Protein AF-X1RUW3-F1 (afdb_monomer_lite)

Secondary structure (DSSP, 8-state):
-----EEEEEEEEEETTEEEEEEEE--HHHHHHHTTS---SSS---EEE--S--EEEESEE-STT----HHHHHHSPSPSS-STTS-HHHHHHHHHHHTT--EEEETTEEE-B-SSS-BSHHHHHHHHHHHHHHHHHHSHHHHHHHHHHHTT--HHHHHHHHHS--TTHHHHHHHHH---SHHHHHHHHHH--HHHHHHHHHHHSHHHHHHHTT-GGGTTS-------

Organism: NCBI:txid412755

Radius of gyration: 23.13 Å; chains: 1; bounding box: 58×37×67 Å

InterPro domains:
  IPR029044 Nucleotide-diphospho-sugar transferases [SSF53448] (51-135)

Sequence (228 aa):
MQFPLIYSYQGRHRVSGKMCPAFTPVLDPVHRYLSKKRLPVTEITYATLEGNDGLVKIGGAGAGFLLVKREVFEKIPYPWFSFERGGEDLYFCDKARRHGFEIWADMSVLLGHLRLDPVGASQFLTQYQNTAEANEFLGEEPIARDLAKFLHKTPAYIKRKMRDNPVLETAKIWREKSPKTLDEVRQFYCVTTEYLFELAQWNALDTFKQIINYLPPVKGLKVLDFGG

Structure (mmCIF, N/CA/C/O backbone):
data_AF-X1RUW3-F1
#
_entry.id   AF-X1RUW3-F1
#
loop_
_atom_site.group_PDB
_atom_site.id
_atom_site.type_symbol
_atom_site.label_atom_id
_atom_site.label_alt_id
_atom_site.label_comp_id
_atom_site.label_asym_id
_atom_site.label_entity_id
_atom_site.label_seq_id
_atom_site.pdbx_PDB_ins_code
_atom_site.Cartn_x
_atom_site.Cartn_y
_atom_site.Cartn_z
_atom_site.occupancy
_atom_site.B_iso_or_equiv
_atom_site.auth_seq_id
_atom_site.auth_comp_id
_atom_site.auth_asym_id
_atom_site.auth_atom_id
_atom_site.pdbx_PDB_model_num
ATOM 1 N N . MET A 1 1 ? 1.515 5.545 -2.083 1.00 42.06 1 MET A N 1
ATOM 2 C CA . MET A 1 1 ? 0.033 5.608 -2.051 1.00 42.06 1 MET A CA 1
ATOM 3 C C . MET A 1 1 ? -0.451 5.028 -0.724 1.00 42.06 1 MET A C 1
ATOM 5 O O . MET A 1 1 ? -0.198 3.861 -0.462 1.00 42.06 1 MET A O 1
ATOM 9 N N . GLN A 1 2 ? -1.028 5.843 0.165 1.00 49.59 2 GLN A N 1
ATOM 10 C CA . GLN A 1 2 ? -1.503 5.383 1.477 1.00 49.59 2 GLN A CA 1
ATOM 11 C C . GLN A 1 2 ? -3.006 5.127 1.354 1.00 49.59 2 GLN A C 1
ATOM 13 O O . GLN A 1 2 ? -3.800 6.066 1.356 1.00 49.59 2 GLN A O 1
ATOM 18 N N . PHE A 1 3 ? -3.375 3.864 1.138 1.00 58.53 3 PHE A N 1
ATOM 19 C CA . PHE A 1 3 ? -4.766 3.431 1.237 1.00 58.53 3 PHE A CA 1
ATOM 20 C C . PHE A 1 3 ? -5.279 3.718 2.668 1.00 58.53 3 PHE A C 1
ATOM 22 O O . PHE A 1 3 ? -4.465 3.864 3.589 1.00 58.53 3 PHE A O 1
ATOM 29 N N . PRO A 1 4 ? -6.597 3.765 2.917 1.00 58.12 4 PRO A N 1
ATOM 30 C CA . PRO A 1 4 ? -7.105 3.505 4.258 1.00 58.12 4 PRO A CA 1
ATOM 31 C C . PRO A 1 4 ? -6.708 2.069 4.623 1.00 58.12 4 PRO A C 1
ATOM 33 O O . PRO A 1 4 ? -7.340 1.096 4.218 1.00 58.12 4 PRO A O 1
ATOM 36 N N . LEU A 1 5 ? -5.569 1.930 5.293 1.00 74.12 5 LEU A N 1
ATOM 37 C CA . LEU A 1 5 ? -4.972 0.634 5.554 1.00 74.12 5 LEU A CA 1
ATOM 38 C C . LEU A 1 5 ? -5.438 0.153 6.922 1.00 74.12 5 LEU A C 1
ATOM 40 O O . LEU A 1 5 ? -4.990 0.634 7.963 1.00 74.12 5 LEU A O 1
ATOM 44 N N . ILE A 1 6 ? -6.337 -0.825 6.896 1.00 90.81 6 ILE A N 1
ATOM 45 C CA . ILE A 1 6 ? -6.438 -1.785 7.987 1.00 90.81 6 ILE A CA 1
ATOM 46 C C . ILE A 1 6 ? -5.411 -2.889 7.727 1.00 90.81 6 ILE A C 1
ATOM 48 O O . ILE A 1 6 ? -5.152 -3.284 6.586 1.00 90.81 6 ILE A O 1
ATOM 52 N N . TYR A 1 7 ? -4.797 -3.375 8.794 1.00 93.44 7 TYR A N 1
ATOM 53 C CA . TYR A 1 7 ? -3.662 -4.280 8.716 1.00 93.44 7 TYR A CA 1
ATOM 54 C C . TYR A 1 7 ? -3.925 -5.553 9.495 1.00 93.44 7 TYR A C 1
ATOM 56 O O . TYR A 1 7 ? -4.546 -5.539 10.553 1.00 93.44 7 TYR A O 1
ATOM 64 N N . SER A 1 8 ? -3.360 -6.649 9.012 1.00 94.56 8 SER A N 1
ATOM 65 C CA . SER A 1 8 ? -3.191 -7.888 9.761 1.00 94.56 8 SER A CA 1
ATOM 66 C C . SER A 1 8 ? -1.844 -7.857 10.487 1.00 94.56 8 SER A C 1
ATOM 68 O O . SER A 1 8 ? -0.853 -7.366 9.948 1.00 94.56 8 SER A O 1
ATOM 70 N N . TYR A 1 9 ? -1.802 -8.355 11.723 1.00 94.19 9 TYR A N 1
ATOM 71 C CA . TYR A 1 9 ? -0.555 -8.468 12.484 1.00 94.19 9 TYR A CA 1
ATOM 72 C C . TYR A 1 9 ? 0.168 -9.761 12.108 1.00 94.19 9 TYR A C 1
ATOM 74 O O . TYR A 1 9 ? -0.425 -10.834 12.181 1.00 94.19 9 TYR A O 1
ATOM 82 N N . GLN A 1 1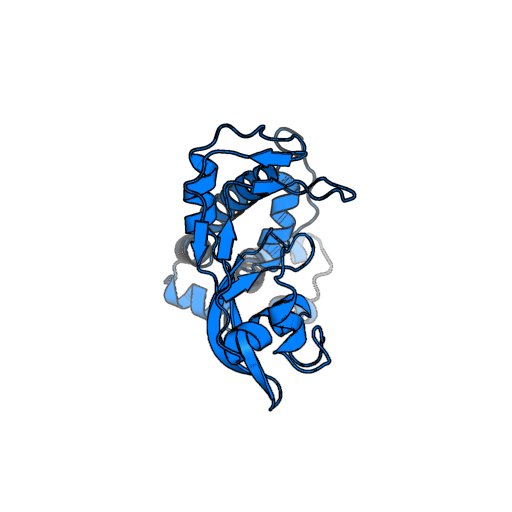0 ? 1.449 -9.652 11.768 1.00 93.81 10 GLN A N 1
ATOM 83 C CA . GLN A 1 10 ? 2.272 -10.747 11.242 1.00 93.81 10 GLN A CA 1
ATOM 84 C C . GLN A 1 10 ? 3.366 -11.206 12.215 1.00 93.81 10 GLN A C 1
ATOM 86 O O . GLN A 1 10 ? 4.286 -11.928 11.842 1.00 93.81 10 GLN A O 1
ATOM 91 N N . GLY A 1 11 ? 3.307 -10.773 13.475 1.00 92.69 11 GLY A N 1
ATOM 92 C CA . GLY A 1 11 ? 4.355 -11.053 14.452 1.00 92.69 11 GLY A CA 1
ATOM 93 C C . GLY A 1 11 ? 5.345 -9.902 14.581 1.00 92.69 11 GLY A C 1
ATOM 94 O O . GLY A 1 11 ? 5.005 -8.736 14.386 1.00 92.69 11 GLY A O 1
ATOM 95 N N . ARG A 1 12 ? 6.581 -10.221 14.967 1.00 90.75 12 ARG A N 1
ATOM 96 C CA . ARG A 1 12 ? 7.648 -9.231 15.152 1.00 90.75 12 ARG A CA 1
ATOM 97 C C . ARG A 1 12 ? 8.857 -9.617 14.318 1.00 90.75 12 ARG A C 1
ATOM 99 O O . ARG A 1 12 ? 9.200 -10.792 14.245 1.00 90.75 12 ARG A O 1
ATOM 106 N N . HIS A 1 13 ? 9.537 -8.625 13.763 1.00 88.62 13 HIS A N 1
ATOM 107 C CA . HIS A 1 13 ? 10.790 -8.808 13.039 1.00 88.62 13 HIS A CA 1
ATOM 108 C C . HIS A 1 13 ? 11.848 -7.827 13.552 1.00 88.62 13 HIS A C 1
ATOM 110 O O . HIS A 1 13 ? 11.544 -6.857 14.252 1.00 88.62 13 HIS A O 1
ATOM 116 N N . ARG A 1 14 ? 13.117 -8.109 13.251 1.00 87.00 14 ARG A N 1
ATOM 117 C CA . ARG A 1 14 ? 14.241 -7.285 13.700 1.00 87.00 14 ARG A CA 1
ATOM 118 C C . ARG A 1 14 ? 14.568 -6.236 12.635 1.00 87.00 14 ARG A C 1
ATOM 120 O O . ARG A 1 14 ? 14.892 -6.599 11.512 1.00 87.00 14 ARG A O 1
ATOM 127 N N . VAL A 1 15 ? 14.518 -4.956 13.002 1.00 81.81 15 VAL A N 1
ATOM 128 C CA . VAL A 1 15 ? 14.929 -3.815 12.165 1.00 81.81 15 VAL A CA 1
ATOM 129 C C . VAL A 1 15 ? 16.018 -3.060 12.907 1.00 81.81 15 VAL A C 1
ATOM 131 O O . VAL A 1 15 ? 15.784 -2.590 14.019 1.00 81.81 15 VAL A O 1
ATOM 134 N N . SER A 1 16 ? 17.219 -2.977 12.332 1.00 83.38 16 SER A N 1
ATOM 135 C CA . SER A 1 16 ? 18.355 -2.253 12.931 1.00 83.38 16 SER A CA 1
ATOM 136 C C . SER A 1 16 ? 18.591 -2.607 14.411 1.00 83.38 16 SER A C 1
ATOM 138 O O . SER A 1 16 ? 18.770 -1.740 15.262 1.00 83.38 16 SER A O 1
ATOM 140 N N . GLY A 1 17 ? 18.500 -3.901 14.744 1.00 83.50 17 GLY A N 1
ATOM 141 C CA . GLY A 1 17 ? 18.672 -4.415 16.110 1.00 83.50 17 GLY A CA 1
ATOM 142 C C . GLY A 1 17 ? 17.452 -4.294 17.035 1.00 83.50 17 GLY A C 1
ATOM 143 O O . GLY A 1 17 ? 17.442 -4.921 18.093 1.00 83.50 17 GLY A O 1
ATOM 144 N N . LYS A 1 18 ? 16.397 -3.569 16.648 1.00 82.62 18 LYS A N 1
ATOM 145 C CA . LYS A 1 18 ? 15.162 -3.409 17.434 1.00 82.62 18 LYS A CA 1
ATOM 146 C C . LYS A 1 18 ? 14.075 -4.378 16.963 1.00 82.62 18 LYS A C 1
ATOM 148 O O . LYS A 1 18 ? 13.928 -4.631 15.772 1.00 82.62 18 LYS A O 1
ATOM 153 N N . MET A 1 19 ? 13.292 -4.917 17.899 1.00 87.44 19 MET A N 1
ATOM 154 C CA . MET A 1 19 ? 12.139 -5.771 17.579 1.00 87.44 19 MET A CA 1
ATOM 155 C C . MET A 1 19 ? 10.899 -4.922 17.275 1.00 87.44 19 MET A C 1
ATOM 157 O O . MET A 1 19 ? 10.222 -4.438 18.195 1.00 87.44 19 MET A O 1
ATOM 161 N N . CYS A 1 20 ? 10.571 -4.799 15.993 1.00 87.31 20 CYS A N 1
ATOM 162 C CA . CYS A 1 20 ? 9.439 -4.030 15.486 1.00 87.31 20 CYS A CA 1
ATOM 163 C C . CYS A 1 20 ? 8.249 -4.948 15.163 1.00 87.31 20 CYS A C 1
ATOM 165 O O . CYS A 1 20 ? 8.453 -6.109 14.792 1.00 87.31 20 CYS A O 1
ATOM 167 N N . PRO A 1 21 ? 7.005 -4.479 15.347 1.00 90.50 21 PRO A N 1
ATOM 168 C CA . PRO A 1 21 ? 5.835 -5.226 14.908 1.00 90.50 21 PRO A CA 1
ATOM 169 C C . PRO A 1 21 ? 5.765 -5.267 13.375 1.00 90.50 21 PRO A C 1
ATOM 171 O O . PRO A 1 21 ? 6.116 -4.308 12.691 1.00 90.50 21 PRO A O 1
ATOM 174 N N . ALA A 1 22 ? 5.318 -6.400 12.845 1.00 90.88 22 ALA A N 1
ATOM 175 C CA . ALA A 1 22 ? 5.122 -6.633 11.425 1.00 90.88 22 ALA A CA 1
ATOM 176 C C . ALA A 1 22 ? 3.630 -6.532 11.097 1.00 90.88 22 ALA A C 1
ATOM 178 O O . ALA A 1 22 ? 2.805 -7.161 11.764 1.00 90.88 22 ALA A O 1
ATOM 179 N N . PHE A 1 23 ? 3.291 -5.777 10.057 1.00 90.94 23 PHE A N 1
ATOM 180 C CA . PHE A 1 23 ? 1.916 -5.585 9.616 1.00 90.94 23 PHE A CA 1
ATOM 181 C C . PHE A 1 23 ? 1.815 -5.746 8.105 1.00 90.94 23 PHE A C 1
ATOM 183 O O . PHE A 1 23 ? 2.681 -5.268 7.375 1.00 90.94 23 PHE A O 1
ATOM 190 N N . THR A 1 24 ? 0.737 -6.377 7.648 1.00 90.25 24 THR A N 1
ATOM 191 C CA . THR A 1 24 ? 0.438 -6.516 6.219 1.00 90.25 24 THR A CA 1
ATOM 192 C C . THR A 1 24 ? -0.929 -5.908 5.921 1.00 90.25 24 THR A C 1
ATOM 194 O O . THR A 1 24 ? -1.895 -6.249 6.615 1.00 90.25 24 THR A O 1
ATOM 197 N N . PRO A 1 25 ? -1.029 -5.020 4.915 1.00 89.56 25 PRO A N 1
ATOM 198 C CA . PRO A 1 25 ? -2.298 -4.508 4.410 1.00 89.56 25 PRO A CA 1
ATOM 199 C C . PRO A 1 25 ? -3.334 -5.605 4.163 1.00 89.56 25 PRO A C 1
ATOM 201 O O . PRO A 1 25 ? -3.021 -6.640 3.579 1.00 89.56 25 PRO A O 1
ATOM 204 N N . VAL A 1 26 ? -4.581 -5.370 4.565 1.00 90.06 26 VAL A N 1
ATOM 205 C CA . VAL A 1 26 ? -5.705 -6.260 4.246 1.00 90.06 26 VAL A CA 1
ATOM 206 C C . VAL A 1 26 ? -6.451 -5.674 3.049 1.00 90.06 26 VAL A C 1
ATOM 208 O O . VAL A 1 26 ? -7.384 -4.899 3.217 1.00 90.06 26 VAL A O 1
ATOM 211 N N . LEU A 1 27 ? -6.011 -6.004 1.832 1.00 87.56 27 LEU A N 1
ATOM 212 C CA . LEU A 1 27 ? -6.552 -5.406 0.603 1.00 87.56 27 LEU A CA 1
ATOM 213 C C . LEU A 1 27 ? -7.726 -6.208 0.029 1.00 87.56 27 LEU A C 1
ATOM 215 O O . LEU A 1 27 ? -8.820 -5.669 -0.109 1.00 87.56 27 LEU A O 1
ATOM 219 N N . ASP A 1 28 ? -7.540 -7.499 -0.254 1.00 87.31 28 ASP A N 1
ATOM 220 C CA . ASP A 1 28 ? -8.564 -8.301 -0.944 1.00 87.31 28 ASP A CA 1
ATOM 221 C C . ASP A 1 28 ? -9.890 -8.412 -0.182 1.00 87.31 28 ASP A C 1
ATOM 223 O O . ASP A 1 28 ? -10.946 -8.319 -0.814 1.00 87.31 28 ASP A O 1
ATOM 227 N N . PRO A 1 29 ? -9.905 -8.595 1.156 1.00 89.25 29 PRO A N 1
ATOM 228 C CA . PRO A 1 29 ? -11.159 -8.599 1.903 1.00 89.25 29 PRO A CA 1
ATOM 229 C C . PRO A 1 29 ? -11.880 -7.250 1.850 1.00 89.25 29 PRO A C 1
ATOM 231 O O . PRO A 1 29 ? -13.101 -7.233 1.702 1.00 89.25 29 PRO A O 1
ATOM 234 N N . VAL A 1 30 ? -11.136 -6.139 1.910 1.00 89.44 30 VAL A N 1
ATOM 235 C CA . VAL A 1 30 ? -11.691 -4.781 1.805 1.00 89.44 30 VAL A CA 1
ATOM 236 C C . VAL A 1 30 ? -12.258 -4.555 0.408 1.00 89.44 30 VAL A C 1
ATOM 238 O O . VAL A 1 30 ? -13.408 -4.145 0.282 1.00 89.44 30 VAL A O 1
ATOM 241 N N . HIS A 1 31 ? -11.512 -4.914 -0.640 1.00 88.69 31 HIS A N 1
ATOM 242 C CA . HIS A 1 31 ? -11.997 -4.871 -2.018 1.00 88.69 31 HIS A CA 1
ATOM 243 C C . HIS A 1 31 ? -13.278 -5.687 -2.178 1.00 88.69 31 HIS A C 1
ATOM 245 O O . HIS A 1 31 ? -14.303 -5.136 -2.558 1.00 88.69 31 HIS A O 1
ATOM 251 N N . ARG A 1 32 ? -13.282 -6.964 -1.778 1.00 89.25 32 ARG A N 1
ATOM 252 C CA . ARG A 1 32 ? -14.466 -7.832 -1.875 1.00 89.25 32 ARG A CA 1
ATOM 253 C C . ARG A 1 32 ? -15.684 -7.267 -1.142 1.00 89.25 32 ARG A C 1
ATOM 255 O O . ARG A 1 32 ? -16.809 -7.489 -1.587 1.00 89.25 32 ARG A O 1
ATOM 262 N N . TYR A 1 33 ? -15.479 -6.603 -0.006 1.00 88.88 33 TYR A N 1
ATOM 263 C CA . TYR A 1 33 ? -16.555 -5.953 0.734 1.00 88.88 33 TYR A CA 1
ATOM 264 C C . TYR A 1 33 ? -17.093 -4.731 -0.027 1.00 88.88 33 TYR A C 1
ATOM 266 O O . TYR A 1 33 ? -18.295 -4.649 -0.279 1.00 88.88 33 TYR A O 1
ATOM 274 N N . LEU A 1 34 ? -16.207 -3.828 -0.458 1.00 87.56 34 LEU A N 1
ATOM 275 C CA . LEU A 1 34 ? -16.570 -2.584 -1.140 1.00 87.56 34 LEU A CA 1
ATOM 276 C C . LEU A 1 34 ? -17.124 -2.803 -2.555 1.00 87.56 34 LEU A C 1
ATOM 278 O O . LEU A 1 34 ? -18.039 -2.092 -2.952 1.00 87.56 34 LEU A O 1
ATOM 282 N N . SER A 1 35 ? -16.660 -3.809 -3.304 1.00 87.88 35 SER A N 1
ATOM 283 C CA . SER A 1 35 ? -17.164 -4.115 -4.656 1.00 87.88 35 SER A CA 1
ATOM 284 C C . SER A 1 35 ? -18.638 -4.529 -4.678 1.00 87.88 35 SER A C 1
ATOM 286 O O . SER A 1 35 ? -19.264 -4.513 -5.734 1.00 87.88 35 SER A O 1
ATOM 288 N N . LYS A 1 36 ? -19.206 -4.927 -3.532 1.00 87.00 36 LYS A N 1
ATOM 289 C CA . LYS A 1 36 ? -20.643 -5.223 -3.401 1.00 87.00 36 LYS A CA 1
ATOM 290 C C . LYS A 1 36 ? -21.490 -3.961 -3.236 1.00 87.00 36 LYS A C 1
ATOM 292 O O . LYS A 1 36 ? -22.714 -4.036 -3.334 1.00 87.00 36 LYS A O 1
ATOM 297 N N . LYS A 1 37 ? -20.862 -2.827 -2.930 1.00 82.06 37 LYS A N 1
ATOM 298 C CA . LYS A 1 37 ? -21.522 -1.549 -2.680 1.00 82.06 37 LYS A CA 1
ATOM 299 C C . LYS A 1 37 ? -21.601 -0.733 -3.972 1.00 82.06 37 LYS A C 1
ATOM 301 O O . LYS A 1 37 ? -20.772 -0.877 -4.870 1.00 82.06 37 LYS A O 1
ATOM 306 N N . ARG A 1 38 ? -22.608 0.136 -4.080 1.00 77.00 38 ARG A N 1
ATOM 307 C CA . ARG A 1 38 ? -22.769 1.054 -5.221 1.00 77.00 38 ARG A CA 1
ATOM 308 C C . ARG A 1 38 ? -22.165 2.408 -4.869 1.00 77.00 38 ARG A C 1
ATOM 310 O O . ARG A 1 38 ? -22.885 3.326 -4.495 1.00 77.00 38 ARG A O 1
ATOM 317 N N . LEU A 1 39 ? -20.843 2.504 -4.972 1.00 75.50 39 LEU A N 1
ATOM 318 C CA . LEU A 1 39 ? -20.104 3.730 -4.673 1.00 75.50 39 LEU A CA 1
ATOM 319 C C . LEU A 1 39 ? -19.924 4.593 -5.933 1.00 75.50 39 LEU A C 1
ATOM 321 O O . LEU A 1 39 ? -19.734 4.043 -7.022 1.00 75.50 39 LEU A O 1
ATOM 325 N N . PRO A 1 40 ? -19.963 5.933 -5.817 1.00 67.69 40 PRO A N 1
ATOM 326 C CA . PRO A 1 40 ? -19.698 6.820 -6.945 1.00 67.69 40 PRO A CA 1
ATOM 327 C C . PRO A 1 40 ? -18.239 6.681 -7.389 1.00 67.69 40 PRO A C 1
ATOM 329 O O . PRO A 1 40 ? -17.344 6.644 -6.554 1.00 67.69 40 PRO A O 1
ATOM 332 N N . VAL A 1 41 ? -17.970 6.624 -8.693 1.00 59.41 41 VAL A N 1
ATOM 333 C CA . VAL A 1 41 ? -16.632 6.294 -9.233 1.00 59.41 41 VAL A CA 1
ATOM 334 C C . VAL A 1 41 ? -15.580 7.378 -8.936 1.00 59.41 41 VAL A C 1
ATOM 336 O O . VAL A 1 41 ? -14.390 7.080 -8.859 1.00 59.41 41 VAL A O 1
ATOM 339 N N . THR A 1 42 ? -15.999 8.631 -8.725 1.00 56.41 42 THR A N 1
ATOM 340 C CA . THR A 1 42 ? -15.085 9.788 -8.644 1.00 56.41 42 THR A CA 1
ATOM 341 C C . THR A 1 42 ? -15.482 10.855 -7.622 1.00 56.41 42 THR A C 1
ATOM 343 O O . THR A 1 42 ? -14.840 11.901 -7.568 1.00 56.41 42 THR A O 1
ATOM 346 N N . GLU A 1 43 ? -16.511 10.629 -6.806 1.00 59.78 43 GLU A N 1
ATOM 347 C CA . GLU A 1 43 ? -16.961 11.621 -5.820 1.00 59.78 43 GLU A CA 1
ATOM 348 C C . GLU A 1 43 ? -16.464 11.304 -4.410 1.00 59.78 43 GLU A C 1
ATOM 350 O O . GLU A 1 43 ? -16.121 10.167 -4.073 1.00 59.78 43 GLU A O 1
ATOM 355 N N . ILE A 1 44 ? -16.417 12.338 -3.570 1.00 60.81 44 ILE A N 1
ATOM 356 C CA . ILE A 1 44 ? -16.105 12.197 -2.150 1.00 60.81 44 ILE A CA 1
ATOM 357 C C . ILE A 1 44 ? -17.230 11.398 -1.504 1.00 60.81 44 ILE A C 1
ATOM 359 O O . ILE A 1 44 ? -18.376 11.839 -1.459 1.00 60.81 44 ILE A O 1
ATOM 363 N N . THR A 1 45 ? -16.910 10.241 -0.933 1.00 62.97 45 THR A N 1
ATOM 364 C CA . THR A 1 45 ? -17.810 9.612 0.034 1.00 62.97 45 THR A CA 1
ATOM 365 C C . THR A 1 45 ? -17.742 10.428 1.328 1.00 62.97 45 THR A C 1
ATOM 367 O O . THR A 1 45 ? -16.865 10.188 2.145 1.00 62.97 45 THR A O 1
ATOM 370 N N . TYR A 1 46 ? -18.588 11.450 1.497 1.00 61.50 46 TYR A N 1
ATOM 371 C CA . TYR A 1 46 ? -18.483 12.394 2.626 1.00 61.50 46 TYR A CA 1
ATOM 372 C C . TYR A 1 46 ? -18.582 11.698 3.993 1.00 61.50 46 TYR A C 1
ATOM 374 O O . TYR A 1 46 ? -17.720 11.897 4.842 1.00 61.50 46 TYR A O 1
ATOM 382 N N . ALA A 1 47 ? -19.590 10.847 4.172 1.00 68.88 47 ALA A N 1
ATOM 383 C CA . ALA A 1 47 ? -19.683 9.815 5.200 1.00 68.88 47 ALA A CA 1
ATOM 384 C C . ALA A 1 47 ? -20.945 8.996 4.902 1.00 68.88 47 ALA A C 1
ATOM 386 O O . ALA A 1 47 ? -22.010 9.583 4.718 1.00 68.88 47 ALA A O 1
ATOM 387 N N . THR A 1 48 ? -20.866 7.670 4.855 1.00 74.44 48 THR A N 1
ATOM 388 C CA . THR A 1 48 ? -22.064 6.821 4.773 1.00 74.44 48 THR A CA 1
ATOM 389 C C . THR A 1 48 ? -21.936 5.609 5.685 1.00 74.44 48 THR A C 1
ATOM 391 O O . THR A 1 48 ? -20.833 5.128 5.949 1.00 74.44 48 THR A O 1
ATOM 394 N N . LEU A 1 49 ? -23.081 5.150 6.187 1.00 77.44 49 LEU A N 1
ATOM 395 C CA . LEU A 1 49 ? -23.227 3.897 6.913 1.00 77.44 49 LEU A CA 1
ATOM 396 C C . LEU A 1 49 ? -23.921 2.906 5.985 1.00 77.44 49 LEU A C 1
ATOM 398 O O . LEU A 1 49 ? -25.107 3.046 5.688 1.00 77.44 49 LEU A O 1
ATOM 402 N N . GLU A 1 50 ? -23.187 1.902 5.523 1.00 73.31 50 GLU A N 1
ATOM 403 C CA . GLU A 1 50 ? -23.705 0.913 4.584 1.00 73.31 50 GLU A CA 1
ATOM 404 C C . GLU A 1 50 ? -23.793 -0.474 5.215 1.00 73.31 50 GLU A C 1
ATOM 406 O O . GLU A 1 50 ? -22.936 -1.331 4.990 1.00 73.31 50 GLU A O 1
ATOM 411 N N . GLY A 1 51 ? -24.880 -0.717 5.947 1.00 72.75 51 GLY A N 1
ATOM 412 C CA . GLY A 1 51 ? -25.168 -2.005 6.584 1.00 72.75 51 GLY A CA 1
ATOM 413 C C . GLY A 1 51 ? -24.595 -2.125 7.997 1.00 72.75 51 GLY A C 1
ATOM 414 O O . GLY A 1 51 ? -24.226 -1.134 8.615 1.00 72.75 51 GLY A O 1
ATOM 415 N N . ASN A 1 52 ? -24.570 -3.350 8.523 1.00 77.94 52 ASN A N 1
ATOM 416 C CA . ASN A 1 52 ? -24.051 -3.693 9.855 1.00 77.94 52 ASN A CA 1
ATOM 417 C C . ASN A 1 52 ? -23.158 -4.951 9.834 1.00 77.94 52 ASN A C 1
ATOM 419 O O . ASN A 1 52 ? -22.851 -5.528 10.875 1.00 77.94 52 ASN A O 1
ATOM 423 N N . ASP A 1 53 ? -22.751 -5.382 8.641 1.00 80.06 53 ASP A N 1
ATOM 424 C CA . ASP A 1 53 ? -21.999 -6.607 8.365 1.00 80.06 53 ASP A CA 1
ATOM 425 C C . ASP A 1 53 ? -20.500 -6.346 8.125 1.00 80.06 53 ASP A C 1
ATOM 427 O O . AS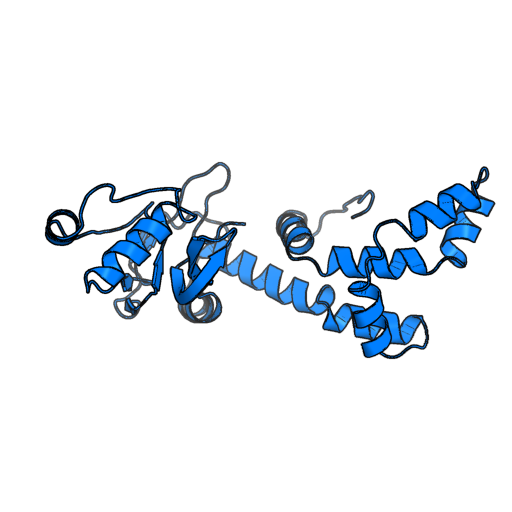P A 1 53 ? -19.760 -7.237 7.708 1.00 80.06 53 ASP A O 1
ATOM 431 N N . GLY A 1 54 ? -20.040 -5.119 8.386 1.00 83.44 54 GLY A N 1
ATOM 432 C CA . GLY A 1 54 ? -18.682 -4.662 8.092 1.00 83.44 54 GLY A CA 1
ATOM 433 C C . GLY A 1 54 ? -17.647 -4.911 9.191 1.00 83.44 54 GLY A C 1
ATOM 434 O O . GLY A 1 54 ? -16.480 -4.572 8.993 1.00 83.44 54 GLY A O 1
ATOM 435 N N . LEU A 1 55 ? -18.035 -5.465 10.343 1.00 92.56 55 LEU A N 1
ATOM 436 C CA . LEU A 1 55 ? -17.140 -5.575 11.492 1.00 92.56 55 LEU A CA 1
ATOM 437 C C . LEU A 1 55 ? -16.105 -6.695 11.298 1.00 92.56 55 LEU A C 1
ATOM 439 O O . LEU A 1 55 ? -16.441 -7.877 11.231 1.00 92.56 55 LEU A O 1
ATOM 443 N N . VAL A 1 56 ? -14.826 -6.326 11.249 1.00 93.62 56 VAL A N 1
ATOM 444 C CA . VAL A 1 56 ? -13.707 -7.255 11.053 1.00 93.62 56 VAL A CA 1
ATOM 445 C C . VAL A 1 56 ? -12.617 -7.028 12.095 1.00 93.62 56 VAL A C 1
ATOM 447 O O . VAL A 1 56 ? -12.242 -5.896 12.402 1.00 93.62 56 VAL A O 1
ATOM 450 N N . LYS A 1 57 ? -12.088 -8.120 12.653 1.00 95.81 57 LYS A N 1
ATOM 451 C CA . LYS A 1 57 ? -10.958 -8.071 13.585 1.00 95.81 57 LYS A CA 1
ATOM 452 C C . LYS A 1 57 ? -9.669 -7.793 12.822 1.00 95.81 57 LYS A C 1
ATOM 454 O O . LYS A 1 57 ? -9.373 -8.468 11.837 1.00 95.81 57 LYS A O 1
ATOM 459 N N . ILE A 1 58 ? -8.875 -6.845 13.308 1.00 96.50 58 ILE A N 1
ATOM 460 C CA . ILE A 1 58 ? -7.644 -6.394 12.653 1.00 96.50 58 ILE A CA 1
ATOM 461 C C . ILE A 1 58 ? -6.445 -6.429 13.611 1.00 96.50 58 ILE A C 1
ATOM 463 O O . ILE A 1 58 ? -6.557 -6.587 14.829 1.00 96.50 58 ILE A O 1
ATOM 467 N N . GLY A 1 59 ? -5.251 -6.313 13.041 1.00 95.56 59 GLY A N 1
ATOM 468 C CA . GLY A 1 59 ? -3.991 -6.121 13.753 1.00 95.56 59 GLY A CA 1
ATOM 469 C C . GLY A 1 59 ? -3.667 -4.655 14.036 1.00 95.56 59 GLY A C 1
ATOM 470 O O . GLY A 1 59 ? -3.056 -4.369 15.061 1.00 95.56 59 GLY A O 1
ATOM 471 N N . GLY A 1 60 ? -4.079 -3.738 13.162 1.00 94.56 60 GLY A N 1
ATOM 472 C CA . GLY A 1 60 ? -3.885 -2.302 13.345 1.00 94.56 60 GLY A CA 1
ATOM 473 C C . GLY A 1 60 ? -4.568 -1.482 12.256 1.00 94.56 60 GLY A C 1
ATOM 474 O O . GLY A 1 60 ? -5.010 -2.035 11.251 1.00 94.56 60 GLY A O 1
ATOM 475 N N . ALA A 1 61 ? -4.652 -0.175 12.468 1.00 93.94 61 ALA A N 1
ATOM 476 C CA . ALA A 1 61 ? -5.211 0.802 11.539 1.00 93.94 61 ALA A CA 1
ATOM 477 C C . ALA A 1 61 ? -4.527 2.160 11.748 1.00 93.94 61 ALA A C 1
ATOM 479 O O . ALA A 1 61 ? -3.793 2.334 12.722 1.00 93.94 61 ALA A O 1
ATOM 480 N N . GLY A 1 62 ? -4.775 3.107 10.842 1.00 90.94 62 GLY A N 1
ATOM 481 C CA . GLY A 1 62 ? -4.455 4.516 11.080 1.00 90.94 62 GLY A CA 1
ATOM 482 C C . GLY A 1 62 ? -5.352 5.137 12.160 1.00 90.94 62 GLY A C 1
ATOM 483 O O . GLY A 1 62 ? -6.474 4.672 12.367 1.00 90.94 62 GLY A O 1
ATOM 484 N N . ALA A 1 63 ? -4.889 6.195 12.829 1.00 91.38 63 ALA A N 1
ATOM 485 C CA . ALA A 1 63 ? -5.622 6.830 13.934 1.00 91.38 63 ALA A CA 1
ATOM 486 C C . ALA A 1 63 ? -6.424 8.083 13.531 1.00 91.38 63 ALA A C 1
ATOM 488 O O . ALA A 1 63 ? -7.046 8.709 14.385 1.00 91.38 63 ALA A O 1
ATOM 489 N N . GLY A 1 64 ? -6.459 8.440 12.239 1.00 88.00 64 GLY A N 1
ATOM 490 C CA . GLY A 1 64 ? -7.189 9.620 11.747 1.00 88.00 64 GLY A CA 1
ATOM 491 C C . GLY A 1 64 ? -8.706 9.575 11.983 1.00 88.00 64 GLY A C 1
ATOM 492 O O . GLY A 1 64 ? -9.337 10.619 12.119 1.00 88.00 64 GLY A O 1
ATOM 493 N N . PHE A 1 65 ? -9.287 8.375 12.073 1.00 89.62 65 PHE A N 1
ATOM 494 C CA . PHE A 1 65 ? -10.668 8.156 12.503 1.00 89.62 65 PHE A CA 1
ATOM 495 C C . PHE A 1 65 ? -10.742 6.870 13.333 1.00 89.62 65 PHE A C 1
ATOM 497 O O . PHE A 1 65 ? -10.928 5.776 12.802 1.00 89.62 65 PHE A O 1
ATOM 504 N N . LEU A 1 66 ? -10.525 7.001 14.643 1.00 92.88 66 LEU A N 1
ATOM 505 C CA . LEU A 1 66 ? -10.432 5.876 15.569 1.00 92.88 66 LEU A CA 1
ATOM 506 C C . LEU A 1 66 ? -11.243 6.149 16.836 1.00 92.88 66 LEU A C 1
ATOM 508 O O . LEU A 1 66 ? -10.992 7.115 17.556 1.00 92.88 66 LEU A O 1
ATOM 512 N N . LEU A 1 67 ? -12.189 5.260 17.138 1.00 95.38 67 LEU A N 1
ATOM 513 C CA . LEU A 1 67 ? -12.920 5.281 18.400 1.00 95.38 67 LEU A CA 1
ATOM 514 C C . LEU A 1 67 ? -12.192 4.417 19.432 1.00 95.38 67 LEU A C 1
ATOM 516 O O . LEU A 1 67 ? -12.022 3.213 19.242 1.00 95.38 67 LEU A O 1
ATOM 520 N N . VAL A 1 68 ? -11.792 5.026 20.548 1.00 97.00 68 VAL A N 1
ATOM 521 C CA . VAL A 1 68 ? -11.048 4.353 21.619 1.00 97.00 68 VAL A CA 1
ATOM 522 C C . VAL A 1 68 ? -11.805 4.494 22.933 1.00 97.00 68 VAL A C 1
ATOM 524 O O . VAL A 1 68 ? -12.133 5.600 23.360 1.00 97.00 68 VAL A O 1
ATOM 527 N N . LYS A 1 69 ? -12.068 3.372 23.611 1.00 97.44 69 LYS A N 1
ATOM 528 C CA . LYS A 1 69 ? -12.627 3.407 24.968 1.00 97.44 69 LYS A CA 1
ATOM 529 C C . LYS A 1 69 ? -11.619 4.042 25.925 1.00 97.44 69 LYS A C 1
ATOM 531 O O . LYS A 1 69 ? -10.446 3.680 25.902 1.00 97.44 69 LYS A O 1
ATOM 536 N N . ARG A 1 70 ? -12.083 4.902 26.836 1.00 97.50 70 ARG A N 1
ATOM 537 C CA . ARG A 1 70 ? -11.232 5.563 27.846 1.00 97.50 70 ARG A CA 1
ATOM 538 C C . ARG A 1 70 ? -10.335 4.580 28.614 1.00 97.50 70 ARG A C 1
ATOM 540 O O . ARG A 1 70 ? -9.152 4.852 28.785 1.00 97.50 70 ARG A O 1
ATOM 547 N N . GLU A 1 71 ? -10.871 3.411 28.979 1.00 97.44 71 GLU A N 1
ATOM 548 C CA . GLU A 1 71 ? -10.135 2.360 29.705 1.00 97.44 71 GLU A CA 1
ATOM 549 C C . GLU A 1 71 ? -8.866 1.869 28.984 1.00 97.44 71 GLU A C 1
ATOM 551 O O . GLU A 1 71 ? -7.950 1.355 29.620 1.00 97.44 71 GLU A O 1
ATOM 556 N N . VAL A 1 72 ? -8.794 2.021 27.658 1.00 97.88 72 VAL A N 1
ATOM 557 C CA . VAL A 1 72 ? -7.620 1.647 26.864 1.00 97.88 72 VAL A CA 1
ATOM 558 C C . VAL A 1 72 ? -6.452 2.564 27.212 1.00 97.88 72 VAL A C 1
ATOM 560 O O . VAL A 1 72 ? -5.354 2.083 27.471 1.00 97.88 72 VAL A O 1
ATOM 563 N N . PHE A 1 73 ? -6.690 3.873 27.301 1.00 97.75 73 PHE A N 1
ATOM 564 C CA . PHE A 1 73 ? -5.664 4.839 27.695 1.00 97.75 73 PHE A CA 1
ATOM 565 C C . PHE A 1 73 ? -5.278 4.720 29.169 1.00 97.75 73 PHE A C 1
ATOM 567 O O . PHE A 1 73 ? -4.117 4.923 29.506 1.00 97.75 73 PHE A O 1
ATOM 574 N N . GLU A 1 74 ? -6.225 4.355 30.034 1.00 97.44 74 GLU A N 1
ATOM 575 C CA . GLU A 1 74 ? -5.970 4.146 31.465 1.00 97.44 74 GLU A CA 1
ATOM 576 C C . GLU A 1 74 ? -5.111 2.895 31.725 1.00 97.44 74 GLU A C 1
ATOM 578 O O . GL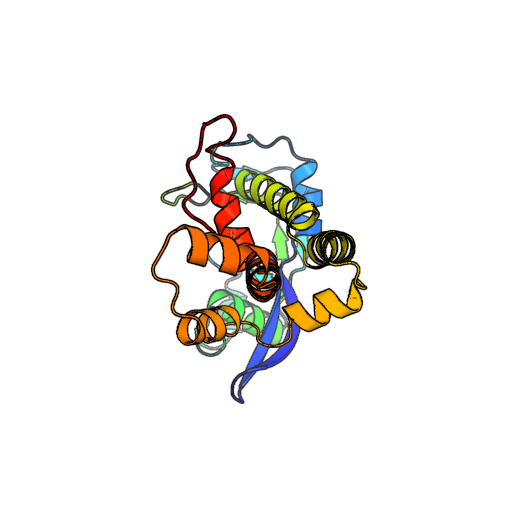U A 1 74 ? -4.255 2.909 32.607 1.00 97.44 74 GLU A O 1
ATOM 583 N N . LYS A 1 75 ? -5.308 1.813 30.955 1.00 97.38 75 LYS A N 1
ATOM 584 C CA . LYS A 1 75 ? -4.546 0.558 31.109 1.00 97.38 75 LYS A CA 1
ATOM 585 C C . LYS A 1 75 ? -3.211 0.551 30.359 1.00 97.38 75 LYS A C 1
ATOM 587 O O . LYS A 1 75 ? -2.333 -0.241 30.696 1.00 97.38 75 LYS A O 1
ATOM 592 N N . ILE A 1 76 ? -3.050 1.386 29.331 1.00 96.62 76 ILE A N 1
ATOM 593 C CA . ILE A 1 76 ? -1.819 1.460 28.538 1.00 96.62 76 ILE A CA 1
ATOM 594 C C . ILE A 1 76 ? -0.930 2.601 29.059 1.00 96.62 76 ILE A C 1
ATOM 596 O O . ILE A 1 76 ? -1.365 3.751 29.065 1.00 96.62 76 ILE A O 1
ATOM 600 N N . PRO A 1 77 ? 0.345 2.343 29.410 1.00 95.50 77 PRO A N 1
ATOM 601 C CA . PRO A 1 77 ? 1.240 3.389 29.896 1.00 95.50 77 PRO A CA 1
ATOM 602 C C . PRO A 1 77 ? 1.578 4.413 28.804 1.00 95.50 77 PRO A C 1
ATOM 604 O O . PRO A 1 77 ? 1.653 4.074 27.621 1.00 95.50 77 PRO A O 1
ATOM 607 N N . TYR A 1 78 ? 1.869 5.654 29.194 1.00 95.50 78 TYR A N 1
ATOM 608 C CA . TYR A 1 78 ? 2.421 6.675 28.294 1.00 95.50 78 TYR A CA 1
ATOM 609 C C . TYR A 1 78 ? 3.827 6.263 27.780 1.00 95.50 78 TYR A C 1
ATOM 611 O O . TYR A 1 78 ? 4.522 5.510 28.468 1.00 95.50 78 TYR A O 1
ATOM 619 N N . PRO A 1 79 ? 4.275 6.694 26.581 1.00 95.19 79 PRO A N 1
ATOM 620 C CA . PRO A 1 79 ? 3.522 7.391 25.530 1.00 95.19 79 PRO A CA 1
ATOM 621 C C . PRO A 1 79 ? 2.543 6.464 24.805 1.00 95.19 79 PRO A C 1
ATOM 623 O O . PRO A 1 79 ? 2.866 5.304 24.547 1.00 95.19 79 PRO A O 1
ATOM 626 N N . TRP A 1 80 ? 1.346 6.948 24.470 1.00 95.88 80 TRP A N 1
ATOM 627 C CA . TRP A 1 80 ? 0.365 6.151 23.717 1.00 95.88 80 TRP A CA 1
ATOM 628 C C . TRP A 1 80 ? 0.738 6.029 22.237 1.00 95.88 80 TRP A C 1
ATOM 630 O O . TRP A 1 80 ? 0.667 4.936 21.680 1.00 95.88 80 TRP A O 1
ATOM 640 N N . PHE A 1 81 ? 1.221 7.121 21.646 1.00 95.56 81 PHE A N 1
ATOM 641 C CA . PHE A 1 81 ? 1.676 7.214 20.260 1.00 95.56 81 PHE A CA 1
ATOM 642 C C . PHE A 1 81 ? 3.175 7.519 20.235 1.00 95.56 81 PHE A C 1
ATOM 644 O O . PHE A 1 81 ? 3.663 8.310 21.044 1.00 95.56 81 PHE A O 1
ATOM 651 N N . SER A 1 82 ? 3.925 6.856 19.354 1.00 93.25 82 SER A N 1
ATOM 652 C CA . SER A 1 82 ? 5.374 7.047 19.234 1.00 93.25 82 SER A CA 1
ATOM 653 C C . SER A 1 82 ? 5.898 6.559 17.888 1.00 93.25 82 SER A C 1
ATOM 655 O O . SER A 1 82 ? 5.510 5.494 17.410 1.00 93.25 82 SER A O 1
ATOM 657 N N . PHE A 1 83 ? 6.856 7.297 17.327 1.00 89.25 83 PHE A N 1
ATOM 658 C CA . PHE A 1 83 ? 7.568 6.928 16.101 1.00 89.25 83 PHE A CA 1
ATOM 659 C C . PHE A 1 83 ? 8.772 5.999 16.331 1.00 89.25 83 PHE A C 1
ATOM 661 O O . PHE A 1 83 ? 9.455 5.605 15.388 1.00 89.25 83 PHE A O 1
ATOM 668 N N . GLU A 1 84 ? 9.063 5.607 17.577 1.00 82.50 84 GLU A N 1
ATOM 669 C CA . GLU A 1 84 ? 10.270 4.831 17.906 1.00 82.50 84 GLU A CA 1
ATOM 670 C C . GLU A 1 84 ? 10.367 3.465 17.207 1.00 82.50 84 GLU A C 1
ATOM 672 O O . GLU A 1 84 ? 11.459 2.894 17.114 1.00 82.50 84 GLU A O 1
ATOM 677 N N . ARG A 1 85 ? 9.231 2.897 16.782 1.00 76.56 85 ARG A N 1
ATOM 678 C CA . ARG A 1 85 ? 9.133 1.542 16.209 1.00 76.56 85 ARG A CA 1
ATOM 679 C C . ARG A 1 85 ? 8.33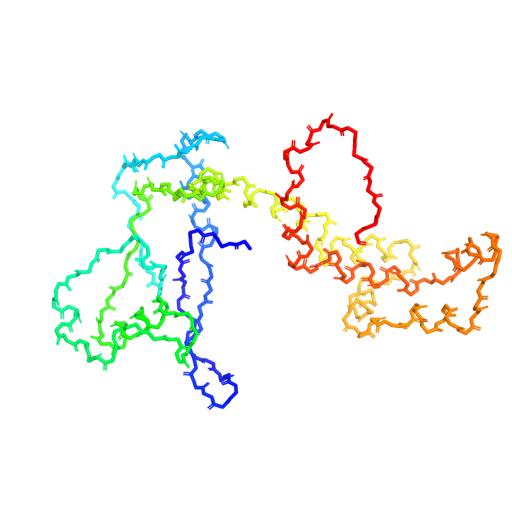7 1.505 14.900 1.00 76.56 85 ARG A C 1
ATOM 681 O O . ARG A 1 85 ? 7.719 0.485 14.603 1.00 76.56 85 ARG A O 1
ATOM 688 N N . GLY A 1 86 ? 8.353 2.600 14.139 1.00 74.06 86 GLY A N 1
ATOM 689 C CA . GLY A 1 86 ? 7.612 2.745 12.883 1.00 74.06 86 GLY A CA 1
ATOM 690 C C . GLY A 1 86 ? 6.600 3.887 12.942 1.00 74.06 86 GLY A C 1
ATOM 691 O O . GLY A 1 86 ? 6.869 4.912 13.557 1.00 74.06 86 GLY A O 1
ATOM 692 N N . GLY A 1 87 ? 5.446 3.716 12.293 1.00 84.06 87 GLY A N 1
ATOM 693 C CA . GLY A 1 87 ? 4.359 4.699 12.336 1.00 84.06 87 GLY A CA 1
ATOM 694 C C . GLY A 1 87 ? 3.666 4.743 13.701 1.00 84.06 87 GLY A C 1
ATOM 695 O O . GLY A 1 87 ? 3.427 3.699 14.312 1.00 84.06 87 GLY A O 1
ATOM 696 N N . GLU A 1 88 ? 3.319 5.948 14.151 1.00 92.50 88 GLU A N 1
ATOM 697 C CA . GLU A 1 88 ? 2.702 6.221 15.458 1.00 92.50 88 GLU A CA 1
ATOM 698 C C . GLU A 1 88 ? 1.385 5.462 15.694 1.00 92.50 88 GLU A C 1
ATOM 700 O O . GLU A 1 88 ? 1.153 4.931 16.782 1.00 92.50 88 GLU A O 1
ATOM 705 N N . ASP A 1 89 ? 0.568 5.329 14.650 1.00 93.88 89 ASP A N 1
ATOM 706 C CA . ASP A 1 89 ? -0.728 4.655 14.698 1.00 93.88 89 ASP A CA 1
ATOM 707 C C . ASP A 1 89 ? -0.569 3.153 14.955 1.00 93.88 89 ASP A C 1
ATOM 709 O O . ASP A 1 89 ? -1.219 2.557 15.819 1.00 93.88 89 ASP A O 1
ATOM 713 N N . LEU A 1 90 ? 0.362 2.530 14.226 1.00 93.12 90 LEU A N 1
ATOM 714 C CA . LEU A 1 90 ? 0.672 1.110 14.365 1.00 93.12 90 LEU A CA 1
ATOM 715 C C . LEU A 1 90 ? 1.412 0.819 15.669 1.00 93.12 90 LEU A C 1
ATOM 717 O O . LEU A 1 90 ? 1.258 -0.271 16.223 1.00 93.12 90 LEU A O 1
ATOM 721 N N . TYR A 1 91 ? 2.167 1.789 16.193 1.00 94.00 91 TYR A N 1
ATOM 722 C CA . TYR A 1 91 ? 2.718 1.715 17.541 1.00 94.00 91 TYR A CA 1
ATOM 723 C C . TYR A 1 91 ? 1.598 1.631 18.583 1.00 94.00 91 TYR A C 1
ATOM 725 O O . TYR A 1 91 ? 1.624 0.723 19.418 1.00 94.00 91 TYR A O 1
ATOM 733 N N . PHE A 1 92 ? 0.600 2.519 18.515 1.00 95.75 92 PHE A N 1
ATOM 734 C CA . PHE A 1 92 ? -0.545 2.481 19.426 1.00 95.75 92 PHE A CA 1
ATOM 735 C C . PHE A 1 92 ? -1.302 1.151 19.311 1.00 95.75 92 PHE A C 1
ATOM 737 O O . PHE A 1 92 ? -1.587 0.515 20.326 1.00 95.75 92 PHE A O 1
ATOM 744 N N . CYS A 1 93 ? -1.534 0.668 18.087 1.00 95.69 93 CYS A N 1
ATOM 745 C CA . CYS A 1 93 ? -2.190 -0.617 17.839 1.00 95.69 93 CYS A CA 1
ATOM 746 C C . CYS A 1 93 ? -1.406 -1.819 18.412 1.00 95.69 93 CYS A C 1
ATOM 748 O O . CYS A 1 93 ? -1.988 -2.657 19.106 1.00 95.69 93 CYS A O 1
ATOM 750 N N . ASP A 1 94 ? -0.085 -1.910 18.180 1.00 95.31 94 ASP A N 1
ATOM 751 C CA . ASP A 1 94 ? 0.767 -2.956 18.787 1.00 95.31 94 ASP A CA 1
ATOM 752 C C . ASP A 1 94 ? 0.710 -2.867 20.313 1.00 95.31 94 ASP A C 1
ATOM 754 O O . ASP A 1 94 ? 0.580 -3.881 21.003 1.00 95.31 94 ASP A O 1
ATOM 758 N N . LYS A 1 95 ? 0.767 -1.648 20.857 1.00 95.44 95 LYS A N 1
ATOM 759 C CA . LYS A 1 95 ? 0.729 -1.427 22.299 1.00 95.44 95 LYS A CA 1
ATOM 760 C C . LYS A 1 95 ? -0.606 -1.869 22.893 1.00 95.44 95 LYS A C 1
ATOM 762 O O . LYS A 1 95 ? -0.586 -2.610 23.872 1.00 95.44 95 LYS A O 1
ATOM 767 N N . ALA A 1 96 ? -1.737 -1.511 22.291 1.00 96.81 96 ALA A N 1
ATOM 768 C CA . ALA A 1 96 ? -3.059 -1.944 22.734 1.00 96.81 96 ALA A CA 1
ATOM 769 C C . ALA A 1 96 ? -3.205 -3.471 22.708 1.00 96.81 96 ALA A C 1
ATOM 771 O O . ALA A 1 96 ? -3.575 -4.070 23.720 1.00 96.81 96 ALA A O 1
ATOM 772 N N . ARG A 1 97 ? -2.790 -4.123 21.614 1.00 96.00 97 ARG A N 1
ATOM 773 C CA . ARG A 1 97 ? -2.780 -5.593 21.507 1.00 96.00 97 ARG A CA 1
ATOM 774 C C . ARG A 1 97 ? -1.955 -6.258 22.601 1.00 96.00 97 ARG A C 1
ATOM 776 O O . ARG A 1 97 ? -2.375 -7.257 23.178 1.00 96.00 97 ARG A O 1
ATOM 783 N N . ARG A 1 98 ? -0.787 -5.697 22.919 1.00 94.88 98 ARG A N 1
ATOM 784 C CA . ARG A 1 98 ? 0.090 -6.208 23.984 1.00 94.88 98 ARG A CA 1
ATOM 785 C C . ARG A 1 98 ? -0.496 -6.058 25.387 1.00 94.88 98 ARG A C 1
ATOM 787 O O . ARG A 1 98 ? -0.053 -6.773 26.278 1.00 94.88 98 ARG A O 1
ATOM 794 N N . HIS A 1 99 ? -1.477 -5.177 25.570 1.00 97.19 99 HIS A N 1
ATOM 795 C CA . HIS A 1 99 ? -2.233 -5.028 26.817 1.00 97.19 99 HIS A CA 1
ATOM 796 C C . HIS A 1 99 ? -3.584 -5.766 26.766 1.00 97.19 99 HIS A C 1
ATOM 798 O O . HIS A 1 99 ? -4.467 -5.495 27.573 1.00 97.19 99 HIS A O 1
ATOM 804 N N . GLY A 1 100 ? -3.745 -6.712 25.832 1.00 96.69 100 GLY A N 1
ATOM 805 C CA . GLY A 1 100 ? -4.906 -7.601 25.764 1.00 96.69 100 GLY A CA 1
ATOM 806 C C . GLY A 1 100 ? -6.128 -7.012 25.063 1.00 96.69 100 GLY A C 1
ATOM 807 O O . GLY A 1 100 ? -7.189 -7.630 25.093 1.00 96.69 100 GLY A O 1
ATOM 808 N N . PHE A 1 101 ? -6.007 -5.847 24.423 1.00 98.00 101 PHE A N 1
ATOM 809 C CA . PHE A 1 101 ? -7.115 -5.260 23.679 1.00 98.00 101 PHE A CA 1
ATOM 810 C C . PHE A 1 101 ? -7.191 -5.794 22.253 1.00 98.00 101 PHE A C 1
ATOM 812 O O . PHE A 1 101 ? -6.187 -5.941 21.551 1.00 98.00 101 PHE A O 1
ATOM 819 N N . GLU A 1 102 ? -8.414 -6.038 21.805 1.00 97.44 102 GLU A N 1
ATOM 820 C CA . GLU A 1 102 ? -8.697 -6.321 20.408 1.00 97.44 102 GLU A CA 1
ATOM 821 C C . GLU A 1 102 ? -8.926 -5.028 19.636 1.00 97.44 102 GLU A C 1
ATOM 823 O O . GLU A 1 102 ? -9.420 -4.039 20.176 1.00 97.44 102 GLU A O 1
ATOM 828 N N . ILE A 1 103 ? -8.587 -5.059 18.352 1.00 97.25 103 ILE A N 1
ATOM 829 C CA . ILE A 1 103 ? -8.797 -3.945 17.437 1.00 97.25 103 ILE A CA 1
ATOM 830 C C . ILE A 1 103 ? -9.735 -4.439 16.348 1.00 97.25 103 ILE A C 1
ATOM 832 O O . ILE A 1 103 ? -9.541 -5.524 15.791 1.00 97.25 103 ILE A O 1
ATOM 836 N N . TRP A 1 104 ? -10.749 -3.636 16.066 1.00 96.44 104 TRP A N 1
ATOM 837 C CA . TRP A 1 104 ? -11.798 -3.937 15.108 1.00 96.44 104 TRP A CA 1
ATOM 838 C C . TRP A 1 104 ? -11.936 -2.763 14.140 1.00 96.44 104 TRP A C 1
ATOM 840 O O . TRP A 1 104 ? -11.816 -1.610 14.550 1.00 96.44 104 TRP A O 1
ATOM 850 N N . ALA A 1 105 ? -12.169 -3.064 12.867 1.00 93.94 105 ALA A N 1
ATOM 851 C CA . ALA A 1 105 ? -12.591 -2.092 11.869 1.00 93.94 105 ALA A CA 1
ATOM 852 C C . ALA A 1 105 ? -14.054 -2.344 11.529 1.00 93.94 105 ALA A C 1
ATOM 854 O O . ALA A 1 105 ? -14.440 -3.490 11.303 1.00 93.94 105 ALA A O 1
ATOM 855 N N . ASP A 1 106 ? -14.844 -1.279 11.459 1.00 92.50 106 ASP A N 1
ATOM 856 C CA . ASP A 1 106 ? -1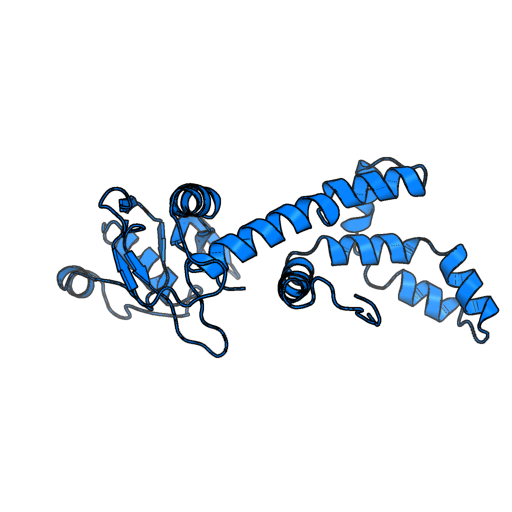6.193 -1.335 10.912 1.00 92.50 106 ASP A CA 1
ATOM 857 C C . ASP A 1 106 ? -16.173 -0.827 9.469 1.00 92.50 106 ASP A C 1
ATOM 859 O O . ASP A 1 106 ? -16.143 0.374 9.212 1.00 92.50 106 ASP A O 1
ATOM 863 N N . MET A 1 107 ? -16.161 -1.758 8.515 1.00 90.06 107 MET A N 1
ATOM 864 C CA . MET A 1 107 ? -16.145 -1.437 7.087 1.00 90.06 107 MET A CA 1
ATOM 865 C C . MET A 1 107 ? -17.485 -0.886 6.581 1.00 90.06 107 MET A C 1
ATOM 867 O O . MET A 1 107 ? -17.545 -0.422 5.446 1.00 90.06 107 MET A O 1
ATOM 871 N N . SER A 1 108 ? -18.563 -0.925 7.376 1.00 88.12 108 SER A N 1
ATOM 872 C CA . SER A 1 108 ? -19.822 -0.261 7.013 1.00 88.12 108 SER A CA 1
ATOM 873 C C . SER A 1 108 ? -19.727 1.259 7.136 1.00 88.12 108 SER A C 1
ATOM 875 O O . SER A 1 108 ? -20.483 1.963 6.469 1.00 88.12 108 SER A O 1
ATOM 877 N N . VAL A 1 109 ? -18.772 1.766 7.924 1.00 88.19 109 VAL A N 1
ATOM 878 C CA . VAL A 1 109 ? -18.497 3.194 8.077 1.00 88.19 109 VAL A CA 1
ATOM 879 C C . VAL A 1 109 ? -17.541 3.640 6.975 1.00 88.19 109 VAL A C 1
ATOM 881 O O . VAL A 1 109 ? -16.325 3.467 7.067 1.00 88.19 109 VAL A O 1
ATOM 884 N N . LEU A 1 110 ? -18.086 4.232 5.915 1.00 86.25 110 LEU A N 1
ATOM 885 C CA . LEU A 1 110 ? -17.290 4.770 4.818 1.00 86.25 110 LEU A CA 1
ATOM 886 C C . LEU A 1 110 ? -17.093 6.264 5.028 1.00 86.25 110 LEU A C 1
ATOM 888 O O . LEU A 1 110 ? -18.046 7.034 4.940 1.00 86.25 110 LEU A O 1
ATOM 892 N N . LEU A 1 111 ? -15.852 6.668 5.288 1.00 81.75 111 LEU A N 1
ATOM 893 C CA . LEU A 1 111 ? -15.472 8.058 5.510 1.00 81.75 111 LEU A CA 1
ATOM 894 C C . LEU A 1 111 ? -14.454 8.507 4.461 1.00 81.75 111 LEU A C 1
ATOM 896 O O . LEU A 1 111 ? -13.434 7.850 4.245 1.00 81.75 111 LEU A O 1
ATOM 900 N N . GLY A 1 112 ? -14.725 9.643 3.830 1.00 81.19 112 GLY A N 1
ATOM 901 C CA . GLY A 1 112 ? -13.793 10.329 2.947 1.00 81.19 112 GLY A CA 1
ATOM 902 C C . GLY A 1 112 ? -12.842 11.218 3.740 1.00 81.19 112 GLY A C 1
ATOM 903 O O . GLY A 1 112 ? -13.232 11.902 4.683 1.00 81.19 112 GLY A O 1
ATOM 904 N N . HIS A 1 113 ? -11.579 11.236 3.335 1.00 80.75 113 HIS A N 1
ATOM 905 C CA . HIS A 1 113 ? -10.552 12.112 3.872 1.00 80.75 113 HIS A CA 1
ATOM 906 C C . HIS A 1 113 ? -10.248 13.224 2.864 1.00 80.75 113 HIS A C 1
ATOM 908 O O . HIS A 1 113 ? -9.805 12.960 1.742 1.00 80.75 113 HIS A O 1
ATOM 914 N N . LEU A 1 114 ? -10.501 14.472 3.262 1.00 78.12 114 LEU A N 1
ATOM 915 C CA . LEU A 1 114 ? -10.223 15.646 2.438 1.00 78.12 114 LEU A CA 1
ATOM 916 C C . LEU A 1 114 ? -8.715 15.920 2.409 1.00 78.12 114 LEU A C 1
ATOM 918 O O . LEU A 1 114 ? -8.115 16.261 3.427 1.00 78.12 114 LEU A O 1
ATOM 922 N N . ARG A 1 115 ? -8.113 15.793 1.225 1.00 72.50 115 ARG A N 1
ATOM 923 C CA . ARG A 1 115 ? -6.775 16.309 0.894 1.00 72.50 115 ARG A CA 1
ATOM 924 C C . ARG A 1 115 ? -6.887 17.186 -0.355 1.00 72.50 115 ARG A C 1
ATOM 926 O O . ARG A 1 115 ? -7.996 17.557 -0.725 1.00 72.50 115 ARG A O 1
ATOM 933 N N . LEU A 1 116 ? -5.757 17.495 -1.001 1.00 71.06 116 LEU A N 1
ATOM 934 C CA . LEU A 1 116 ? -5.758 18.116 -2.333 1.00 71.06 116 LEU A CA 1
ATOM 935 C C . LEU A 1 116 ? -6.673 17.332 -3.293 1.00 71.06 116 LEU A C 1
ATOM 937 O O . LEU A 1 116 ? -7.508 17.926 -3.962 1.00 71.06 116 LEU A O 1
ATOM 941 N N . ASP A 1 117 ? -6.577 15.998 -3.234 1.00 68.25 117 ASP A N 1
ATOM 942 C CA . ASP A 1 117 ? -7.520 15.058 -3.831 1.00 68.25 117 ASP A CA 1
ATOM 943 C C . ASP A 1 117 ? -8.248 14.281 -2.721 1.00 68.25 117 ASP A C 1
ATOM 945 O O . ASP A 1 117 ? -7.589 13.708 -1.842 1.00 68.25 117 ASP A O 1
ATOM 949 N N . PRO A 1 118 ? -9.589 14.226 -2.727 1.00 71.06 118 PRO A N 1
ATOM 950 C CA . PRO A 1 118 ? -10.351 13.439 -1.766 1.00 71.06 118 PRO A CA 1
ATOM 951 C C . PRO A 1 118 ? -9.998 11.951 -1.835 1.00 71.06 118 PRO A C 1
ATOM 953 O O . PRO A 1 118 ? -9.899 11.378 -2.919 1.00 71.06 118 PRO A O 1
ATOM 956 N N . VAL A 1 119 ? -9.839 11.307 -0.677 1.00 77.56 119 VAL A N 1
ATOM 957 C CA . VAL A 1 119 ? -9.501 9.879 -0.587 1.00 77.56 119 VAL A CA 1
ATOM 958 C C . VAL A 1 119 ? -10.550 9.137 0.222 1.00 77.56 119 VAL A C 1
ATOM 960 O O . VAL A 1 119 ? -10.774 9.452 1.384 1.00 77.56 119 VAL A O 1
ATOM 963 N N . GLY A 1 120 ? -11.163 8.121 -0.370 1.00 82.19 120 GLY A N 1
ATOM 964 C CA . GLY A 1 120 ? -12.147 7.270 0.286 1.00 82.19 120 GLY A CA 1
ATOM 965 C C . GLY A 1 120 ? -12.279 5.913 -0.399 1.00 82.19 120 GLY A C 1
ATOM 966 O O . GLY A 1 120 ? -11.378 5.455 -1.108 1.00 82.19 120 GLY A O 1
ATOM 967 N N . ALA A 1 121 ? -13.421 5.263 -0.179 1.00 84.00 121 ALA A N 1
ATOM 968 C CA . ALA A 1 121 ? -13.700 3.923 -0.688 1.00 84.00 121 ALA A CA 1
ATOM 969 C C . ALA A 1 121 ? -13.668 3.845 -2.228 1.00 84.00 121 ALA A C 1
ATOM 971 O O . ALA A 1 121 ? -13.123 2.892 -2.784 1.00 84.00 121 ALA A O 1
ATOM 972 N N . SER A 1 122 ? -14.167 4.872 -2.920 1.00 81.00 122 SER A N 1
ATOM 973 C CA . SER A 1 122 ? -14.127 4.960 -4.384 1.00 81.00 122 SER A CA 1
ATOM 974 C C . SER A 1 122 ? -12.702 5.007 -4.931 1.00 81.00 122 SER A C 1
ATOM 976 O O . SER A 1 122 ? -12.354 4.254 -5.837 1.00 81.00 122 SER A O 1
ATOM 978 N N . GLN A 1 123 ? -11.839 5.835 -4.335 1.00 79.81 123 GLN A N 1
ATOM 979 C CA . GLN A 1 123 ? -10.433 5.927 -4.728 1.00 79.81 123 GLN A CA 1
ATOM 980 C C . GLN A 1 123 ? -9.689 4.623 -4.425 1.00 79.81 123 GLN A C 1
ATOM 982 O O . GLN A 1 123 ? -8.860 4.211 -5.233 1.00 79.81 123 GLN A O 1
ATOM 987 N N . PHE A 1 124 ? -10.011 3.941 -3.317 1.00 83.69 124 PHE A N 1
ATOM 988 C CA . PHE A 1 124 ? -9.479 2.607 -3.033 1.00 83.69 124 PHE A CA 1
ATOM 989 C C . PHE A 1 124 ? -9.839 1.606 -4.142 1.00 83.69 124 PHE A C 1
ATOM 991 O O . PHE A 1 124 ? -8.948 0.914 -4.628 1.00 83.69 124 PHE A O 1
ATOM 998 N N . LEU A 1 125 ? -11.109 1.540 -4.566 1.00 83.12 125 LEU A N 1
ATOM 999 C CA . LEU A 1 125 ? -11.552 0.614 -5.618 1.00 83.12 125 LEU A CA 1
ATOM 1000 C C . LEU A 1 125 ? -10.836 0.882 -6.945 1.00 83.12 125 LEU A C 1
ATOM 1002 O O . LEU A 1 125 ? -10.281 -0.046 -7.533 1.00 83.12 125 LEU A O 1
ATOM 1006 N N . THR A 1 126 ? -10.780 2.146 -7.369 1.00 78.56 126 THR A N 1
ATOM 1007 C CA . THR A 1 126 ? -10.072 2.557 -8.588 1.00 78.56 126 THR A CA 1
ATOM 1008 C C . THR A 1 126 ? -8.588 2.192 -8.517 1.00 78.56 126 THR A C 1
ATOM 1010 O O . THR A 1 126 ? -8.047 1.599 -9.444 1.00 78.56 126 THR A O 1
ATOM 1013 N N . GLN A 1 127 ? -7.915 2.479 -7.399 1.00 77.06 127 GLN A N 1
ATOM 1014 C CA . GLN A 1 127 ? -6.496 2.152 -7.223 1.00 77.06 127 GLN A CA 1
ATOM 1015 C C . GLN A 1 127 ? -6.234 0.643 -7.165 1.00 77.06 127 GLN A C 1
ATOM 1017 O O . GLN A 1 127 ? -5.229 0.186 -7.710 1.00 77.06 127 GLN A O 1
ATOM 1022 N N . TYR A 1 128 ? -7.113 -0.134 -6.524 1.00 80.25 128 TYR A N 1
ATOM 1023 C CA . TYR A 1 128 ? -7.010 -1.593 -6.482 1.00 80.25 128 TYR A CA 1
ATOM 1024 C C . TYR A 1 128 ? -7.120 -2.182 -7.892 1.00 80.25 128 TYR A C 1
ATOM 1026 O O . TYR A 1 128 ? -6.275 -2.988 -8.276 1.00 80.25 128 TYR A O 1
ATOM 1034 N N . GLN A 1 129 ? -8.100 -1.730 -8.682 1.00 78.62 129 GLN A N 1
ATOM 1035 C CA . GLN A 1 129 ? -8.267 -2.134 -10.082 1.00 78.62 129 GLN A CA 1
ATOM 1036 C C . GLN A 1 129 ? -7.042 -1.771 -10.920 1.00 78.62 129 GLN A C 1
ATOM 1038 O O . GLN A 1 129 ? -6.455 -2.654 -11.533 1.00 78.62 129 GLN A O 1
ATOM 1043 N N . ASN A 1 130 ? -6.585 -0.518 -10.859 1.00 74.94 130 ASN A N 1
ATOM 1044 C CA . ASN A 1 130 ? -5.400 -0.083 -11.601 1.00 74.94 130 ASN A CA 1
ATOM 1045 C C . ASN A 1 130 ? -4.153 -0.879 -11.212 1.00 74.94 130 ASN A C 1
ATOM 1047 O O . ASN A 1 130 ? -3.357 -1.228 -12.072 1.00 74.94 130 ASN A O 1
ATOM 1051 N N . THR A 1 131 ? -3.977 -1.191 -9.925 1.00 73.38 131 THR A N 1
ATOM 1052 C CA . THR A 1 131 ? -2.840 -1.994 -9.456 1.00 73.38 131 THR A CA 1
ATOM 1053 C C . THR A 1 131 ? -2.954 -3.444 -9.930 1.00 73.38 131 THR A C 1
ATOM 1055 O O . THR A 1 131 ? -1.946 -4.051 -10.284 1.00 73.38 131 THR A O 1
ATOM 1058 N N . ALA A 1 132 ? -4.161 -4.016 -9.949 1.00 74.38 132 ALA A N 1
ATOM 1059 C CA . ALA A 1 132 ? -4.401 -5.357 -10.472 1.00 74.38 132 ALA A CA 1
ATOM 1060 C C . ALA A 1 132 ? -4.123 -5.432 -11.983 1.00 74.38 132 ALA A C 1
ATOM 1062 O O . ALA A 1 132 ? -3.345 -6.285 -12.405 1.00 74.38 132 ALA A O 1
ATOM 1063 N N . GLU A 1 133 ? -4.667 -4.495 -12.765 1.00 73.38 133 GLU A N 1
ATOM 1064 C CA . GLU A 1 133 ? -4.401 -4.361 -14.204 1.00 73.38 133 GLU A CA 1
ATOM 1065 C C . GLU A 1 133 ? -2.907 -4.128 -14.457 1.00 73.38 133 GLU A C 1
ATOM 1067 O O . GLU A 1 133 ? -2.276 -4.830 -15.241 1.00 73.38 133 GLU A O 1
ATOM 1072 N N . ALA A 1 134 ? -2.286 -3.207 -13.720 1.00 71.19 134 ALA A N 1
ATOM 1073 C CA . ALA A 1 134 ? -0.854 -2.968 -13.806 1.00 71.19 134 ALA A CA 1
ATOM 1074 C C . ALA A 1 134 ? -0.033 -4.224 -13.523 1.00 71.19 134 ALA A C 1
ATOM 1076 O O . ALA A 1 134 ? 0.955 -4.459 -14.203 1.00 71.19 134 ALA A O 1
ATOM 1077 N N . ASN A 1 135 ? -0.406 -5.048 -12.546 1.00 71.19 135 ASN A N 1
ATOM 1078 C CA . ASN A 1 135 ? 0.307 -6.294 -12.269 1.00 71.19 135 ASN A CA 1
ATOM 1079 C C . ASN A 1 135 ? 0.128 -7.341 -13.379 1.00 71.19 135 ASN A C 1
ATOM 1081 O O . ASN A 1 135 ? 1.025 -8.165 -13.567 1.00 71.19 135 ASN A O 1
ATOM 1085 N N . GLU A 1 136 ? -0.977 -7.307 -14.124 1.00 78.00 136 GLU A N 1
ATOM 1086 C CA . GLU A 1 136 ? -1.213 -8.186 -15.275 1.00 78.00 136 GLU A CA 1
ATOM 1087 C C . GLU A 1 136 ? -0.254 -7.890 -16.440 1.00 78.00 136 GLU A C 1
ATOM 1089 O O . GLU A 1 136 ? 0.192 -8.817 -17.120 1.00 78.00 136 GLU A O 1
ATOM 1094 N N . PHE A 1 137 ? 0.125 -6.620 -16.625 1.00 74.06 137 PHE A N 1
ATOM 1095 C CA . PHE A 1 137 ? 1.001 -6.186 -17.723 1.00 74.06 137 PHE A CA 1
ATOM 1096 C C . PHE A 1 137 ? 2.451 -5.915 -17.296 1.00 74.06 137 PHE A C 1
ATOM 1098 O O . PHE A 1 137 ? 3.387 -6.243 -18.018 1.00 74.06 137 PHE A O 1
ATOM 1105 N N . LEU A 1 138 ? 2.645 -5.333 -16.114 1.00 78.75 138 LEU A N 1
ATOM 1106 C CA . LEU A 1 138 ? 3.918 -4.829 -15.583 1.00 78.75 138 LEU A CA 1
ATOM 1107 C C . LEU A 1 138 ? 4.407 -5.619 -14.355 1.00 78.75 138 LEU A C 1
ATOM 1109 O O . LEU A 1 138 ? 5.330 -5.202 -13.661 1.00 78.75 138 LEU A O 1
ATOM 1113 N N . GLY A 1 139 ? 3.794 -6.761 -14.041 1.00 83.12 139 GLY A N 1
ATOM 1114 C CA . GLY A 1 139 ? 4.307 -7.673 -13.019 1.00 83.12 139 GLY A CA 1
ATOM 1115 C C . GLY A 1 139 ? 5.619 -8.360 -13.431 1.00 83.12 139 GLY A C 1
ATOM 1116 O O . GLY A 1 139 ? 5.917 -8.504 -14.615 1.00 83.12 139 GLY A O 1
ATOM 1117 N N . GLU A 1 140 ? 6.379 -8.873 -12.455 1.00 88.31 140 GLU A N 1
ATOM 1118 C CA . GLU A 1 140 ? 7.611 -9.647 -12.721 1.00 88.31 140 GLU A CA 1
ATOM 1119 C C . GLU A 1 140 ? 7.333 -10.842 -13.656 1.00 88.31 140 GLU A C 1
ATOM 1121 O O . GLU A 1 140 ? 8.102 -11.108 -14.575 1.00 88.31 140 GLU A O 1
ATOM 1126 N N . GLU A 1 141 ? 6.212 -11.542 -13.457 1.00 90.38 141 GLU A N 1
ATOM 1127 C CA . GLU A 1 141 ? 5.805 -12.696 -14.269 1.00 90.38 141 GLU A CA 1
ATOM 1128 C C . GLU A 1 141 ? 5.521 -12.363 -15.747 1.00 90.38 141 GLU A C 1
ATOM 1130 O O . GLU A 1 141 ? 6.158 -12.974 -16.614 1.00 90.38 141 GLU A O 1
ATOM 1135 N N . PRO A 1 142 ? 4.593 -11.438 -16.084 1.00 89.94 142 PRO A N 1
ATOM 1136 C CA . PRO A 1 142 ? 4.314 -11.092 -17.475 1.00 89.94 142 PRO A CA 1
ATOM 1137 C C . PRO A 1 142 ? 5.537 -10.506 -18.183 1.00 89.94 142 PRO A C 1
ATOM 1139 O O . PRO A 1 142 ? 5.864 -10.958 -19.281 1.00 89.94 142 PRO A O 1
ATOM 1142 N N . ILE A 1 143 ? 6.282 -9.613 -17.522 1.00 90.56 143 ILE A N 1
ATOM 1143 C CA . ILE A 1 143 ? 7.520 -9.045 -18.070 1.00 90.56 143 ILE A CA 1
ATOM 1144 C C . ILE A 1 143 ? 8.540 -10.153 -18.365 1.00 90.56 143 ILE A C 1
ATOM 1146 O O . ILE A 1 143 ? 9.103 -10.208 -19.462 1.00 90.56 143 ILE A O 1
ATOM 1150 N N . ALA A 1 144 ? 8.767 -11.072 -17.418 1.00 92.88 144 ALA A N 1
ATOM 1151 C CA . ALA A 1 144 ? 9.733 -12.151 -17.600 1.00 92.88 144 ALA A CA 1
ATOM 1152 C C . ALA A 1 144 ? 9.350 -13.095 -18.745 1.00 92.88 144 ALA A C 1
ATOM 1154 O O . ALA A 1 144 ? 10.227 -13.566 -19.470 1.00 92.88 144 ALA A O 1
ATOM 1155 N N . ARG A 1 145 ? 8.056 -13.377 -18.919 1.00 94.44 145 ARG A N 1
ATOM 1156 C CA . ARG A 1 145 ? 7.542 -14.202 -20.018 1.00 94.44 145 ARG A CA 1
ATOM 1157 C C . ARG A 1 145 ? 7.765 -13.537 -21.377 1.00 94.44 145 ARG A C 1
ATOM 1159 O O . ARG A 1 145 ? 8.250 -14.196 -22.298 1.00 94.44 145 ARG A O 1
ATOM 1166 N N . ASP A 1 146 ? 7.441 -12.255 -21.499 1.00 93.94 146 ASP A N 1
ATOM 1167 C CA . ASP A 1 146 ? 7.495 -11.545 -22.778 1.00 93.94 146 ASP A CA 1
ATOM 1168 C C . ASP A 1 146 ? 8.948 -11.298 -23.215 1.00 93.94 146 ASP A C 1
ATOM 1170 O O . ASP A 1 146 ? 9.311 -11.573 -24.363 1.00 93.94 146 ASP A O 1
ATOM 1174 N N . LEU A 1 147 ? 9.828 -10.919 -22.280 1.00 92.88 147 LEU A N 1
ATOM 1175 C CA . LEU A 1 147 ? 11.266 -10.805 -22.544 1.00 92.88 147 LEU A CA 1
ATOM 1176 C C . LEU A 1 147 ? 11.931 -12.152 -22.833 1.00 92.88 147 LEU A C 1
ATOM 1178 O O . LEU A 1 147 ? 12.820 -12.223 -23.681 1.00 92.88 147 LEU A O 1
ATOM 1182 N N . ALA A 1 148 ? 11.505 -13.232 -22.171 1.00 95.75 148 ALA A N 1
ATOM 1183 C CA . ALA A 1 148 ? 12.004 -14.573 -22.466 1.00 95.75 148 ALA A CA 1
ATOM 1184 C C . ALA A 1 148 ? 11.713 -14.961 -23.921 1.00 95.75 148 ALA A C 1
ATOM 1186 O O . ALA A 1 148 ? 12.599 -15.472 -24.610 1.00 95.75 148 ALA A O 1
ATOM 1187 N N . LYS A 1 149 ? 10.504 -14.656 -24.409 1.00 96.19 149 LYS A N 1
ATOM 1188 C CA . LYS A 1 149 ? 10.126 -14.865 -25.810 1.00 96.19 149 LYS A CA 1
ATOM 1189 C C . LYS A 1 149 ? 10.958 -14.000 -26.758 1.00 96.19 149 LYS A C 1
ATOM 1191 O O . LYS A 1 149 ? 11.466 -14.526 -27.742 1.00 96.19 149 LYS A O 1
ATOM 1196 N N . PHE A 1 150 ? 11.113 -12.710 -26.456 1.00 93.81 150 PHE A N 1
ATOM 1197 C CA . PHE A 1 150 ? 11.843 -11.760 -27.300 1.00 93.81 150 PHE A CA 1
ATOM 1198 C C . PHE A 1 150 ? 13.340 -12.090 -27.424 1.00 93.81 150 PHE A C 1
ATOM 1200 O O . PHE A 1 150 ? 13.891 -12.068 -28.518 1.00 93.81 150 PHE A O 1
ATOM 1207 N N . LEU A 1 151 ? 13.994 -12.443 -26.314 1.00 92.62 151 LEU A N 1
ATOM 1208 C CA . LEU A 1 151 ? 15.435 -12.728 -26.267 1.00 92.62 151 LEU A CA 1
ATOM 1209 C C . LEU A 1 151 ? 15.778 -14.206 -26.512 1.00 92.62 151 LEU A C 1
ATOM 1211 O O . LEU A 1 151 ? 16.948 -14.587 -26.423 1.00 92.62 151 LEU A O 1
ATOM 1215 N N . HIS A 1 152 ? 14.772 -15.050 -26.765 1.00 95.00 152 HIS A N 1
ATOM 1216 C CA . HIS A 1 152 ? 14.912 -16.505 -26.872 1.00 95.00 152 HIS A CA 1
ATOM 1217 C C . HIS A 1 152 ? 15.627 -17.124 -25.651 1.00 95.00 152 HIS A C 1
ATOM 1219 O O . HIS A 1 152 ? 16.581 -17.898 -25.772 1.00 95.00 152 HIS A O 1
ATOM 1225 N N . LYS A 1 153 ? 15.178 -16.754 -24.445 1.00 95.44 153 LYS A N 1
ATOM 1226 C CA . LYS A 1 153 ? 15.685 -17.236 -23.145 1.00 95.44 153 LYS A CA 1
ATOM 1227 C C . LYS A 1 153 ? 14.568 -17.885 -22.324 1.00 95.44 153 LYS A C 1
ATOM 1229 O O . LYS A 1 153 ? 13.416 -17.926 -22.735 1.00 95.44 153 LYS A O 1
ATOM 1234 N N . THR A 1 154 ? 14.905 -18.400 -21.140 1.00 96.75 154 THR A N 1
ATOM 1235 C CA . THR A 1 154 ? 13.911 -18.921 -20.188 1.00 96.75 154 THR A CA 1
ATOM 1236 C C . THR A 1 154 ? 13.417 -17.817 -19.244 1.00 96.75 154 THR A C 1
ATOM 1238 O O . THR A 1 154 ? 14.209 -16.950 -18.867 1.00 96.75 154 THR A O 1
ATOM 1241 N N . PRO A 1 155 ? 12.161 -17.865 -18.760 1.00 95.62 155 PRO A N 1
ATOM 1242 C CA . PRO A 1 155 ? 11.674 -16.909 -17.760 1.00 95.62 155 PRO A CA 1
ATOM 1243 C C . PRO A 1 155 ? 12.530 -16.876 -16.485 1.00 95.62 155 PRO A C 1
ATOM 1245 O O . PRO A 1 155 ? 12.760 -15.813 -15.918 1.00 95.62 155 PRO A O 1
ATOM 1248 N N . ALA A 1 156 ? 13.072 -18.024 -16.058 1.00 94.62 156 ALA A N 1
ATOM 1249 C CA . ALA A 1 156 ? 13.972 -18.103 -14.906 1.00 94.62 156 ALA A CA 1
ATOM 1250 C C . ALA A 1 156 ? 15.278 -17.317 -15.119 1.00 94.62 156 ALA A C 1
ATOM 1252 O O . ALA A 1 156 ? 15.761 -16.662 -14.196 1.00 94.62 156 ALA A O 1
ATOM 1253 N N . TYR A 1 157 ? 15.833 -17.344 -16.338 1.00 93.00 157 TYR A N 1
ATOM 1254 C CA . TYR A 1 157 ? 16.994 -16.530 -16.694 1.00 93.00 157 TYR A CA 1
ATOM 1255 C C . TYR A 1 157 ? 16.672 -15.034 -16.606 1.00 93.00 157 TYR A C 1
ATOM 1257 O O . TYR A 1 157 ? 17.459 -14.286 -16.028 1.00 93.00 157 TYR A O 1
ATOM 1265 N N . ILE A 1 158 ? 15.512 -14.618 -17.129 1.00 93.12 158 ILE A N 1
ATOM 1266 C CA . ILE A 1 158 ? 15.084 -13.215 -17.104 1.00 93.12 158 ILE A CA 1
ATOM 1267 C C . ILE A 1 158 ? 14.908 -12.726 -15.665 1.00 93.12 158 ILE A C 1
ATOM 1269 O O . ILE A 1 158 ? 15.526 -11.737 -15.290 1.00 93.12 158 ILE A O 1
ATOM 1273 N N . LYS A 1 159 ? 14.158 -13.453 -14.826 1.00 92.06 159 LYS A N 1
ATOM 1274 C CA . LYS A 1 159 ? 13.947 -13.077 -13.415 1.00 92.06 159 LYS A CA 1
ATOM 1275 C C . LYS A 1 159 ? 15.253 -12.960 -12.643 1.00 92.06 159 LYS A C 1
ATOM 1277 O O . LYS A 1 159 ? 15.429 -12.035 -11.859 1.00 92.06 159 LYS A O 1
ATOM 1282 N N . ARG A 1 160 ? 16.195 -13.879 -12.881 1.00 90.94 160 ARG A N 1
ATOM 1283 C CA . ARG A 1 160 ? 17.530 -13.787 -12.285 1.00 90.94 160 ARG A CA 1
ATOM 1284 C C . ARG A 1 160 ? 18.231 -12.500 -12.725 1.00 90.94 160 ARG A C 1
ATOM 1286 O O . ARG A 1 160 ? 18.682 -11.750 -11.874 1.00 90.94 160 ARG A O 1
ATOM 1293 N N . LYS A 1 161 ? 18.237 -12.193 -14.026 1.00 88.75 161 LYS A N 1
ATOM 1294 C CA . LYS A 1 161 ? 18.824 -10.954 -14.563 1.00 88.75 161 LYS A CA 1
ATOM 1295 C C . LYS A 1 161 ? 18.151 -9.673 -14.063 1.00 88.75 161 LYS A C 1
ATOM 1297 O O . LYS A 1 161 ? 18.845 -8.690 -13.860 1.00 88.75 161 LYS A O 1
ATOM 1302 N N . MET A 1 162 ? 16.841 -9.687 -13.825 1.00 87.44 162 MET A N 1
ATOM 1303 C CA . MET A 1 162 ? 16.118 -8.559 -13.221 1.00 87.44 162 MET A CA 1
ATOM 1304 C C . MET A 1 162 ? 16.506 -8.331 -11.751 1.00 87.44 162 MET A C 1
ATOM 1306 O O . MET A 1 162 ? 16.407 -7.212 -11.256 1.00 87.44 162 MET A O 1
ATOM 1310 N N . ARG A 1 163 ? 16.918 -9.383 -11.031 1.00 84.81 163 ARG A N 1
ATOM 1311 C CA . ARG A 1 163 ? 17.312 -9.313 -9.612 1.00 84.81 163 ARG A CA 1
ATOM 1312 C C . ARG A 1 163 ? 18.803 -9.033 -9.426 1.00 84.81 163 ARG A C 1
ATOM 1314 O O . ARG A 1 163 ? 19.180 -8.369 -8.462 1.00 84.81 163 ARG A O 1
ATOM 1321 N N . ASP A 1 164 ? 19.635 -9.535 -10.332 1.00 77.62 164 ASP A N 1
ATOM 1322 C CA . ASP A 1 164 ? 21.085 -9.353 -10.327 1.00 77.62 164 ASP A CA 1
ATOM 1323 C C . ASP A 1 164 ? 21.425 -7.909 -10.706 1.00 77.62 164 ASP A C 1
ATOM 1325 O O . ASP A 1 164 ? 21.464 -7.600 -11.890 1.00 77.62 164 ASP A O 1
ATOM 1329 N N . ASN A 1 165 ? 21.646 -7.060 -9.692 1.00 64.00 165 ASN A N 1
ATOM 1330 C CA . ASN A 1 165 ? 21.975 -5.625 -9.739 1.00 64.00 165 ASN A CA 1
ATOM 1331 C C . ASN A 1 165 ? 22.372 -5.083 -11.135 1.00 64.00 165 ASN A C 1
ATOM 1333 O O . ASN A 1 165 ? 23.565 -4.928 -11.412 1.00 64.00 165 ASN A O 1
ATOM 1337 N N . PRO A 1 166 ? 21.389 -4.799 -12.011 1.00 57.62 166 PRO A N 1
ATOM 1338 C CA . PRO A 1 166 ? 21.661 -4.366 -13.374 1.00 57.62 166 PRO A CA 1
ATOM 1339 C C . PRO A 1 166 ? 21.843 -2.849 -13.435 1.00 57.62 166 PRO A C 1
ATOM 1341 O O . PRO A 1 166 ? 22.357 -2.336 -14.422 1.00 57.62 166 PRO A O 1
ATOM 1344 N N . VAL A 1 167 ? 21.457 -2.133 -12.369 1.00 59.84 167 VAL A N 1
ATOM 1345 C CA . VAL A 1 167 ? 21.589 -0.684 -12.250 1.00 59.84 167 VAL A CA 1
ATOM 1346 C C . VAL A 1 167 ? 23.056 -0.344 -12.481 1.00 59.84 167 VAL A C 1
ATOM 1348 O O . VAL A 1 167 ? 23.904 -0.649 -11.644 1.00 59.84 167 VAL A O 1
ATOM 1351 N N . LEU A 1 168 ? 23.323 0.297 -13.623 1.00 68.44 168 LEU A N 1
ATOM 1352 C CA . LEU A 1 168 ? 24.611 0.790 -14.125 1.00 68.44 168 LEU A CA 1
ATOM 1353 C C . LEU A 1 168 ? 25.335 -0.054 -15.186 1.00 68.44 168 LEU A C 1
ATOM 1355 O O . LEU A 1 168 ? 26.311 0.474 -15.723 1.00 68.44 168 LEU A O 1
ATOM 1359 N N . GLU A 1 169 ? 24.909 -1.265 -15.562 1.00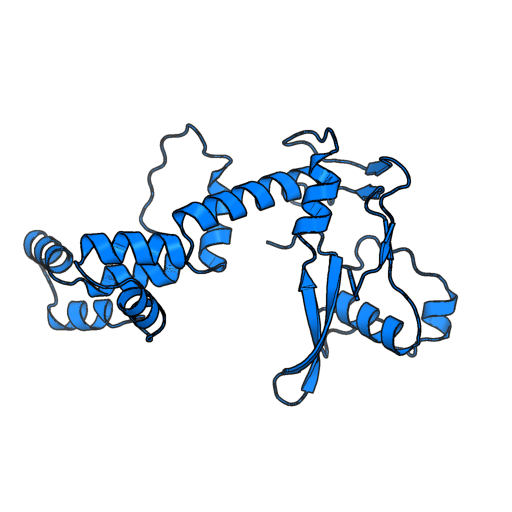 83.69 169 GLU A N 1
ATOM 1360 C CA . GLU A 1 169 ? 25.641 -2.013 -16.607 1.00 83.69 169 GLU A CA 1
ATOM 1361 C C . GLU A 1 169 ? 25.468 -1.343 -17.976 1.00 83.69 169 GLU A C 1
ATOM 1363 O O . GLU A 1 169 ? 26.455 -1.057 -18.658 1.00 83.69 169 GLU A O 1
ATOM 1368 N N . THR A 1 170 ? 24.244 -0.940 -18.332 1.00 88.69 170 THR A N 1
ATOM 1369 C CA . THR A 1 170 ? 23.995 -0.136 -19.540 1.00 88.69 170 THR A CA 1
ATOM 1370 C C . THR A 1 170 ? 24.783 1.168 -19.500 1.00 88.69 170 THR A C 1
ATOM 1372 O O . THR A 1 170 ? 25.426 1.539 -20.480 1.00 88.69 170 THR A O 1
ATOM 1375 N N . ALA A 1 171 ? 24.793 1.855 -18.352 1.00 88.38 171 ALA A N 1
ATOM 1376 C CA . ALA A 1 171 ? 25.515 3.116 -18.181 1.00 88.38 171 ALA A CA 1
ATOM 1377 C C . ALA A 1 171 ? 27.043 2.950 -18.263 1.00 88.38 171 ALA A C 1
ATOM 1379 O O . ALA A 1 171 ? 27.752 3.888 -18.641 1.00 88.38 171 ALA A O 1
ATOM 1380 N N . LYS A 1 172 ? 27.573 1.787 -17.879 1.00 90.31 172 LYS A N 1
ATOM 1381 C CA . LYS A 1 172 ? 28.988 1.437 -18.014 1.00 90.31 172 LYS A CA 1
ATOM 1382 C C . LYS A 1 172 ? 29.335 1.193 -19.481 1.00 90.31 172 LYS A C 1
ATOM 1384 O O . LYS A 1 172 ? 30.216 1.876 -19.997 1.00 90.31 172 LYS A O 1
ATOM 1389 N N . ILE A 1 173 ? 28.577 0.338 -20.172 1.00 90.75 173 ILE A N 1
ATOM 1390 C CA . ILE A 1 173 ? 28.767 0.062 -21.606 1.00 90.75 173 ILE A CA 1
ATOM 1391 C C . ILE A 1 173 ? 28.612 1.355 -22.421 1.00 90.75 173 ILE A C 1
ATOM 1393 O O . ILE A 1 173 ? 29.371 1.599 -23.358 1.00 90.75 173 ILE A O 1
ATOM 1397 N N . TRP A 1 174 ? 27.662 2.220 -22.057 1.00 92.38 174 TRP A N 1
ATOM 1398 C CA . TRP A 1 174 ? 27.481 3.527 -22.689 1.00 92.38 174 TRP A CA 1
ATOM 1399 C C . TRP A 1 174 ? 28.712 4.419 -22.531 1.00 92.38 174 TRP A C 1
ATOM 1401 O O . TRP A 1 174 ? 29.167 5.018 -23.503 1.00 92.38 174 TRP A O 1
ATOM 1411 N N . ARG A 1 175 ? 29.274 4.504 -21.318 1.00 93.88 175 ARG A N 1
ATOM 1412 C CA . ARG A 1 175 ? 30.490 5.287 -21.054 1.00 93.88 175 ARG A CA 1
ATOM 1413 C C . ARG A 1 175 ? 31.694 4.754 -21.826 1.00 93.88 175 ARG A C 1
ATOM 1415 O O . ARG A 1 175 ? 32.457 5.561 -22.348 1.00 93.88 175 ARG A O 1
ATOM 1422 N N . GLU A 1 176 ? 31.829 3.434 -21.928 1.00 93.56 176 GLU A N 1
ATOM 1423 C CA . GLU A 1 176 ? 32.895 2.772 -22.688 1.00 93.56 176 GLU A CA 1
ATOM 1424 C C . GLU A 1 176 ? 32.763 3.008 -24.199 1.00 93.56 176 GLU A C 1
ATOM 1426 O O . GLU A 1 176 ? 33.736 3.384 -24.849 1.00 93.56 176 GLU A O 1
ATOM 1431 N N . LYS A 1 177 ? 31.560 2.838 -24.763 1.00 92.62 177 LYS A N 1
ATOM 1432 C CA . LYS A 1 177 ? 31.306 3.044 -26.200 1.00 92.62 177 LYS A CA 1
ATOM 1433 C C . LYS A 1 177 ? 31.296 4.521 -26.598 1.00 92.62 177 LYS A C 1
ATOM 1435 O O . LYS A 1 177 ? 31.658 4.846 -27.721 1.00 92.62 177 LYS A O 1
ATOM 1440 N N . SER A 1 178 ? 30.877 5.402 -25.689 1.00 94.62 178 SER A N 1
ATOM 1441 C CA . SER A 1 178 ? 30.830 6.861 -25.847 1.00 94.62 178 SER A CA 1
ATOM 1442 C C . SER A 1 178 ? 30.268 7.334 -27.204 1.00 94.62 178 SER A C 1
ATOM 1444 O O . SER A 1 178 ? 30.936 8.115 -27.888 1.00 94.62 178 SER A O 1
ATOM 1446 N N . PRO A 1 179 ? 29.058 6.894 -27.613 1.00 94.44 179 PRO A N 1
ATOM 1447 C CA . PRO A 1 179 ? 28.503 7.234 -28.924 1.00 94.44 179 PRO A CA 1
ATOM 1448 C C . PRO A 1 179 ? 28.375 8.757 -29.097 1.00 94.44 179 PRO A C 1
ATOM 1450 O O . PRO A 1 179 ? 27.998 9.475 -28.165 1.00 94.44 179 PRO A O 1
ATOM 1453 N N . LYS A 1 180 ? 28.716 9.257 -30.286 1.00 96.69 180 LYS A N 1
ATOM 1454 C CA . LYS A 1 180 ? 28.752 10.682 -30.658 1.00 96.69 180 LYS A CA 1
ATOM 1455 C C . LYS A 1 180 ? 27.744 11.043 -31.741 1.00 96.69 180 LYS A C 1
ATOM 1457 O O . LYS A 1 180 ? 27.346 12.202 -31.823 1.00 96.69 180 LYS A O 1
ATOM 1462 N N . THR A 1 181 ? 27.328 10.080 -32.558 1.00 96.94 181 THR A N 1
ATOM 1463 C CA . THR A 1 181 ? 26.355 10.295 -33.638 1.00 96.94 181 THR A CA 1
ATOM 1464 C C . THR A 1 181 ? 25.024 9.601 -33.354 1.00 96.94 181 THR A C 1
ATOM 1466 O O . THR A 1 181 ? 24.953 8.648 -32.579 1.00 96.94 181 THR A O 1
ATOM 1469 N N . LEU A 1 182 ? 23.944 10.053 -34.002 1.00 94.75 182 LEU A N 1
ATOM 1470 C CA . LEU A 1 182 ? 22.627 9.416 -33.870 1.00 94.75 182 LEU A CA 1
ATOM 1471 C C . LEU A 1 182 ? 22.642 7.944 -34.297 1.00 94.75 182 LEU A C 1
ATOM 1473 O O . LEU A 1 182 ? 21.946 7.132 -33.693 1.00 94.75 182 LEU A O 1
ATOM 1477 N N . ASP A 1 183 ? 23.435 7.593 -35.305 1.00 96.19 183 ASP A N 1
ATOM 1478 C CA . ASP A 1 183 ? 23.528 6.214 -35.782 1.00 96.19 183 ASP A CA 1
ATOM 1479 C C . ASP A 1 183 ? 24.293 5.327 -34.800 1.00 96.19 183 ASP A C 1
ATOM 1481 O O . ASP A 1 183 ? 23.883 4.196 -34.557 1.00 96.19 183 ASP A O 1
ATOM 1485 N N . GLU A 1 184 ? 25.323 5.853 -34.137 1.00 94.50 184 GLU A N 1
ATOM 1486 C CA . GLU A 1 184 ? 25.999 5.149 -33.042 1.00 94.50 184 GLU A CA 1
ATOM 1487 C C . GLU A 1 184 ? 25.077 4.951 -31.833 1.00 94.50 184 GLU A C 1
ATOM 1489 O O . GLU A 1 184 ? 25.094 3.887 -31.214 1.00 94.50 184 GLU A O 1
ATOM 1494 N N . VAL A 1 185 ? 24.232 5.940 -31.517 1.00 93.56 185 VAL A N 1
ATOM 1495 C CA . VAL A 1 185 ? 23.213 5.812 -30.464 1.00 93.56 185 VAL A CA 1
ATOM 1496 C C . VAL A 1 185 ? 22.174 4.753 -30.836 1.00 93.56 185 VAL A C 1
ATOM 1498 O O . VAL A 1 185 ? 21.855 3.894 -30.016 1.00 93.56 185 VAL A O 1
ATOM 1501 N N . ARG A 1 186 ? 21.663 4.761 -32.073 1.00 92.69 186 ARG A N 1
ATOM 1502 C CA . ARG A 1 186 ? 20.734 3.725 -32.556 1.00 92.69 186 ARG A CA 1
ATOM 1503 C C . ARG A 1 186 ? 21.371 2.347 -32.480 1.00 92.69 186 ARG A C 1
ATOM 1505 O O . ARG A 1 186 ? 20.792 1.441 -31.890 1.00 92.69 186 ARG A O 1
ATOM 1512 N N . GLN A 1 187 ? 22.588 2.213 -32.999 1.00 93.19 187 GLN A N 1
ATOM 1513 C CA . GLN A 1 187 ? 23.318 0.955 -32.989 1.00 93.19 187 GLN A CA 1
ATOM 1514 C C . GLN A 1 187 ? 23.561 0.458 -31.565 1.00 93.19 187 GLN A C 1
ATOM 1516 O O . GLN A 1 187 ? 23.434 -0.739 -31.319 1.00 93.19 187 GLN A O 1
ATOM 1521 N N . PHE A 1 188 ? 23.859 1.355 -30.617 1.00 93.38 188 PHE A N 1
ATOM 1522 C CA . PHE A 1 188 ? 23.974 1.009 -29.204 1.00 93.38 188 PHE A CA 1
ATOM 1523 C C . PHE A 1 188 ? 22.707 0.315 -28.694 1.00 93.38 188 PHE A C 1
ATOM 1525 O O . PHE A 1 188 ? 22.810 -0.787 -28.159 1.00 93.38 188 PHE A O 1
ATOM 1532 N N . TYR A 1 189 ? 21.533 0.919 -28.887 1.00 89.56 189 TYR A N 1
ATOM 1533 C CA . TYR A 1 189 ? 20.268 0.354 -28.403 1.00 89.56 189 TYR A CA 1
ATOM 1534 C C . TYR A 1 189 ? 19.799 -0.865 -29.209 1.00 89.56 189 TYR A C 1
ATOM 1536 O O . TYR A 1 189 ? 19.057 -1.688 -28.685 1.00 89.56 189 TYR A O 1
ATOM 1544 N N . CYS A 1 190 ? 20.259 -1.037 -30.452 1.00 87.69 190 CYS A N 1
ATOM 1545 C CA . CYS A 1 190 ? 19.978 -2.242 -31.235 1.00 87.69 190 CYS A CA 1
ATOM 1546 C C . CYS A 1 190 ? 20.722 -3.488 -30.728 1.00 87.69 190 CYS A C 1
ATOM 1548 O O . CYS A 1 190 ? 20.240 -4.598 -30.939 1.00 87.69 190 CYS A O 1
ATOM 1550 N N . VAL A 1 191 ? 21.900 -3.328 -30.114 1.00 88.06 191 VAL A N 1
ATOM 1551 C CA . VAL A 1 191 ? 22.786 -4.463 -29.775 1.00 88.06 191 VAL A CA 1
ATOM 1552 C C . VAL A 1 191 ? 22.987 -4.674 -28.278 1.00 88.06 191 VAL A C 1
ATOM 1554 O O . VAL A 1 191 ? 23.247 -5.796 -27.853 1.00 88.06 191 VAL A O 1
ATOM 1557 N N . THR A 1 192 ? 22.900 -3.615 -27.477 1.00 88.81 192 THR A N 1
ATOM 1558 C CA . THR A 1 192 ? 23.013 -3.694 -26.018 1.00 88.81 192 THR A CA 1
ATOM 1559 C C . THR A 1 192 ? 21.650 -4.111 -25.478 1.00 88.81 192 THR A C 1
ATOM 1561 O O . THR A 1 192 ? 20.686 -3.378 -25.650 1.00 88.81 192 THR A O 1
ATOM 1564 N N . THR A 1 193 ? 21.542 -5.277 -24.844 1.00 88.38 193 THR A N 1
ATOM 1565 C CA . THR A 1 193 ? 20.251 -5.792 -24.326 1.00 88.38 193 THR A CA 1
ATOM 1566 C C . THR A 1 193 ? 20.073 -5.534 -22.833 1.00 88.38 193 THR A C 1
ATOM 1568 O O . THR A 1 193 ? 18.982 -5.699 -22.296 1.00 88.38 193 THR A O 1
ATOM 1571 N N . GLU A 1 194 ? 21.139 -5.094 -22.167 1.00 88.12 194 GLU A N 1
ATOM 1572 C CA . GLU A 1 194 ? 21.238 -4.867 -20.729 1.00 88.12 194 GLU A CA 1
ATOM 1573 C C . GLU A 1 194 ? 20.164 -3.893 -20.230 1.00 88.12 194 GLU A C 1
ATOM 1575 O O . GLU A 1 194 ? 19.523 -4.149 -19.208 1.00 88.12 194 GLU A O 1
ATOM 1580 N N . TYR A 1 195 ? 19.875 -2.853 -21.017 1.00 87.38 195 TYR A N 1
ATOM 1581 C CA . TYR A 1 195 ? 18.883 -1.836 -20.669 1.00 87.38 195 TYR A CA 1
ATOM 1582 C C . TYR A 1 195 ? 17.467 -2.413 -20.556 1.00 87.38 195 TYR A C 1
ATOM 1584 O O . TYR A 1 195 ? 16.657 -1.905 -19.786 1.00 87.38 195 TYR A O 1
ATOM 1592 N N . LEU A 1 196 ? 17.158 -3.499 -21.278 1.00 89.62 196 LEU A N 1
ATOM 1593 C CA . LEU A 1 196 ? 15.854 -4.157 -21.191 1.00 89.62 196 LEU A CA 1
ATOM 1594 C C . LEU A 1 196 ? 15.639 -4.786 -19.814 1.00 89.62 196 LEU A C 1
ATOM 1596 O O . LEU A 1 196 ? 14.515 -4.784 -19.322 1.00 89.62 196 LEU A O 1
ATOM 1600 N N . PHE A 1 197 ? 16.694 -5.308 -19.178 1.00 89.88 197 PHE A N 1
ATOM 1601 C CA . PHE A 1 197 ? 16.598 -5.870 -17.828 1.00 89.88 197 PHE A CA 1
ATOM 1602 C C . PHE A 1 197 ? 16.483 -4.775 -16.766 1.00 89.88 197 PHE A C 1
ATOM 1604 O O . PHE A 1 197 ? 15.740 -4.953 -15.804 1.00 89.88 197 PHE A O 1
ATOM 1611 N N . GLU A 1 198 ? 17.171 -3.646 -16.959 1.00 87.19 198 GLU A N 1
ATOM 1612 C CA . GLU A 1 198 ? 17.049 -2.464 -16.095 1.00 87.19 198 GLU A CA 1
ATOM 1613 C C . GLU A 1 198 ? 15.624 -1.889 -16.147 1.00 87.19 198 GLU A C 1
ATOM 1615 O O . GLU A 1 198 ? 14.993 -1.712 -15.104 1.00 87.19 198 GLU A O 1
ATOM 1620 N N . LEU A 1 199 ? 15.071 -1.700 -17.352 1.00 86.94 199 LEU A N 1
ATOM 1621 C CA . LEU A 1 199 ? 13.684 -1.258 -17.539 1.00 86.94 199 LEU A CA 1
ATOM 1622 C C . LEU A 1 199 ? 12.681 -2.278 -16.991 1.00 86.94 199 LEU A C 1
ATOM 1624 O O . LEU A 1 199 ? 11.717 -1.905 -16.332 1.00 86.94 199 LEU A O 1
ATOM 1628 N N . ALA A 1 200 ? 12.904 -3.574 -17.223 1.00 88.62 200 ALA A N 1
ATOM 1629 C CA . ALA A 1 200 ? 12.058 -4.635 -16.682 1.00 88.62 200 ALA A CA 1
ATOM 1630 C C . ALA A 1 200 ? 12.023 -4.625 -15.154 1.00 88.62 200 ALA A C 1
ATOM 1632 O O . ALA A 1 200 ? 10.953 -4.760 -14.560 1.00 88.62 200 ALA A O 1
ATOM 1633 N N . GLN A 1 201 ? 13.190 -4.473 -14.523 1.00 87.69 201 GLN A N 1
ATOM 1634 C CA . GLN A 1 201 ? 13.301 -4.366 -13.076 1.00 87.69 201 GLN A CA 1
ATOM 1635 C C . GLN A 1 201 ? 12.524 -3.149 -12.579 1.00 87.69 201 GLN A C 1
ATOM 1637 O O . GLN A 1 201 ? 11.685 -3.305 -11.697 1.00 87.69 201 GLN A O 1
ATOM 1642 N N . TRP A 1 202 ? 12.774 -1.972 -13.161 1.00 85.94 202 TRP A N 1
ATOM 1643 C CA . TRP A 1 202 ? 12.102 -0.726 -12.797 1.00 85.94 202 TRP A CA 1
ATOM 1644 C C . TRP A 1 202 ? 10.580 -0.823 -12.937 1.00 85.94 202 TRP A C 1
ATOM 1646 O O . TRP A 1 202 ? 9.862 -0.562 -11.973 1.00 85.94 202 TRP A O 1
ATOM 1656 N N . ASN A 1 203 ? 10.092 -1.304 -14.081 1.00 84.75 203 ASN A N 1
ATOM 1657 C CA . ASN A 1 203 ? 8.662 -1.441 -14.355 1.00 84.75 203 ASN A CA 1
ATOM 1658 C C . ASN A 1 203 ? 7.965 -2.416 -13.396 1.00 84.75 203 ASN A C 1
ATOM 1660 O O . ASN A 1 203 ? 6.796 -2.227 -13.057 1.00 84.75 203 ASN A O 1
ATOM 1664 N N . ALA A 1 204 ? 8.685 -3.438 -12.923 1.00 84.19 204 ALA A N 1
ATOM 1665 C CA . ALA A 1 204 ? 8.173 -4.397 -11.951 1.00 84.19 204 ALA A CA 1
ATOM 1666 C C . ALA A 1 204 ? 8.114 -3.850 -10.512 1.00 84.19 204 ALA A C 1
ATOM 1668 O O . ALA A 1 204 ? 7.438 -4.458 -9.672 1.00 84.19 204 ALA A O 1
ATOM 1669 N N . LEU A 1 205 ? 8.785 -2.730 -10.207 1.00 82.69 205 LEU A N 1
ATOM 1670 C CA . LEU A 1 205 ? 8.798 -2.143 -8.867 1.00 82.69 205 LEU A CA 1
ATOM 1671 C C . LEU A 1 205 ? 7.448 -1.534 -8.488 1.00 82.69 205 LEU A C 1
ATOM 1673 O O . LEU A 1 205 ? 6.807 -0.825 -9.264 1.00 82.69 205 LEU A O 1
ATOM 1677 N N . ASP A 1 206 ? 7.083 -1.690 -7.216 1.00 75.62 206 ASP A N 1
ATOM 1678 C CA . ASP A 1 206 ? 5.890 -1.050 -6.653 1.00 75.62 206 ASP A CA 1
ATOM 1679 C C . ASP A 1 206 ? 5.954 0.481 -6.728 1.00 75.62 206 ASP A C 1
ATOM 1681 O O . ASP A 1 206 ? 4.919 1.138 -6.810 1.00 75.62 206 ASP A O 1
ATOM 1685 N N . THR A 1 207 ? 7.156 1.066 -6.728 1.00 78.06 207 THR A N 1
ATOM 1686 C CA . THR A 1 207 ? 7.349 2.509 -6.925 1.00 78.06 207 THR A CA 1
ATOM 1687 C C . THR A 1 207 ? 6.876 2.949 -8.308 1.00 78.06 207 THR A C 1
ATOM 1689 O O . THR A 1 207 ? 6.113 3.908 -8.406 1.00 78.06 207 THR A O 1
ATOM 1692 N N . PHE A 1 208 ? 7.256 2.233 -9.371 1.00 78.50 208 PHE A N 1
ATOM 1693 C CA . PHE A 1 208 ? 6.796 2.547 -10.724 1.00 78.50 208 PHE A CA 1
ATOM 1694 C C . PHE A 1 208 ? 5.289 2.319 -10.868 1.00 78.50 208 PHE A C 1
ATOM 1696 O O . PHE A 1 208 ? 4.571 3.159 -11.409 1.00 78.50 208 PHE A O 1
ATOM 1703 N N . LYS A 1 209 ? 4.769 1.245 -10.263 1.00 75.88 209 LYS A N 1
ATOM 1704 C CA . LYS A 1 209 ? 3.322 0.981 -10.221 1.00 75.88 209 LYS A CA 1
ATOM 1705 C C . LYS A 1 209 ? 2.524 2.075 -9.501 1.00 75.88 209 LYS A C 1
ATOM 1707 O O . LYS A 1 209 ? 1.345 2.275 -9.774 1.00 75.88 209 LYS A O 1
ATOM 1712 N N . GLN A 1 210 ? 3.146 2.823 -8.593 1.00 71.00 210 GLN A N 1
ATOM 1713 C CA . GLN A 1 210 ? 2.512 3.999 -7.995 1.00 71.00 210 GLN A CA 1
ATOM 1714 C C . GLN A 1 210 ? 2.479 5.199 -8.945 1.00 71.00 210 GLN A C 1
ATOM 1716 O O . GLN A 1 210 ? 1.530 5.975 -8.874 1.00 71.00 210 GLN A O 1
ATOM 1721 N N . ILE A 1 211 ? 3.465 5.343 -9.835 1.00 75.00 211 ILE A N 1
ATOM 1722 C CA . ILE A 1 211 ? 3.512 6.415 -10.841 1.00 75.00 211 ILE A CA 1
ATOM 1723 C C . ILE A 1 211 ? 2.402 6.217 -11.880 1.00 75.00 211 ILE A C 1
ATOM 1725 O O . ILE A 1 211 ? 1.648 7.143 -12.169 1.00 75.00 211 ILE A O 1
ATOM 1729 N N . ILE A 1 212 ? 2.225 4.996 -12.386 1.00 72.69 212 ILE A N 1
ATOM 1730 C CA . ILE A 1 212 ? 1.170 4.704 -13.373 1.00 72.69 212 ILE A CA 1
ATOM 1731 C C . ILE A 1 212 ? -0.246 4.913 -12.818 1.00 72.69 212 ILE A C 1
ATOM 1733 O O . ILE A 1 212 ? -1.165 5.189 -13.582 1.00 72.69 212 ILE A O 1
ATOM 1737 N N . ASN A 1 213 ? -0.443 4.860 -11.495 1.00 67.75 213 ASN A N 1
ATOM 1738 C CA . ASN A 1 213 ? -1.745 5.137 -10.883 1.00 67.75 213 ASN A CA 1
ATOM 1739 C C . ASN A 1 213 ? -2.191 6.606 -11.030 1.00 67.75 213 ASN A C 1
ATOM 1741 O O . ASN A 1 213 ? -3.343 6.913 -10.726 1.00 67.75 213 ASN A O 1
ATOM 1745 N N . TYR A 1 214 ? -1.319 7.501 -11.510 1.00 68.56 214 TYR A N 1
ATOM 1746 C CA . TYR A 1 214 ? -1.671 8.868 -11.909 1.00 68.56 214 TYR A CA 1
ATOM 1747 C C . TYR A 1 214 ? -2.114 8.984 -13.375 1.00 68.56 214 TYR A C 1
ATOM 1749 O O . TYR A 1 214 ? -2.541 10.056 -13.793 1.00 68.56 214 TYR A O 1
ATOM 1757 N N . LEU A 1 215 ? -2.036 7.904 -14.159 1.00 70.38 215 LEU A N 1
ATOM 1758 C CA . LEU A 1 215 ? -2.445 7.880 -15.565 1.00 70.38 215 LEU A CA 1
ATOM 1759 C C . LEU A 1 215 ? -3.953 7.666 -15.842 1.00 70.38 215 LEU A C 1
ATOM 1761 O O . LEU A 1 215 ? -4.394 8.045 -16.927 1.00 70.38 215 LEU A O 1
ATOM 1765 N N . PRO A 1 216 ? -4.802 7.130 -14.938 1.00 70.50 216 PRO A N 1
ATOM 1766 C CA . PRO A 1 216 ? -6.239 7.011 -15.207 1.00 70.50 216 PRO A CA 1
ATOM 1767 C C . PRO A 1 216 ? -6.937 8.326 -15.612 1.00 70.50 216 PRO A C 1
ATOM 1769 O O . PRO A 1 216 ? -7.745 8.284 -16.542 1.00 70.50 216 PRO A O 1
ATOM 1772 N N . PRO A 1 217 ? -6.624 9.499 -15.015 1.00 69.44 217 PRO A N 1
ATOM 1773 C CA . PRO A 1 217 ? -7.180 10.787 -15.441 1.00 69.44 217 PRO A CA 1
ATOM 1774 C C . PRO A 1 217 ? -6.841 11.191 -16.880 1.00 69.44 217 PRO A C 1
ATOM 1776 O O . PRO A 1 217 ? -7.553 12.007 -17.457 1.00 69.44 217 PRO A O 1
ATOM 1779 N N . VAL A 1 218 ? -5.773 10.642 -17.473 1.00 72.81 218 VAL A N 1
ATOM 1780 C CA . VAL A 1 218 ? -5.364 10.960 -18.853 1.00 72.81 218 VAL A CA 1
ATOM 1781 C C . VAL A 1 218 ? -5.868 9.939 -19.878 1.00 72.81 218 VAL A C 1
ATOM 1783 O O . VAL A 1 218 ? -5.496 9.994 -21.051 1.00 72.81 218 VAL A O 1
ATOM 1786 N N . LYS A 1 219 ? -6.749 9.014 -19.472 1.00 72.81 219 LYS A N 1
ATOM 1787 C CA . LYS A 1 219 ? -7.379 8.045 -20.375 1.00 72.81 219 LYS A CA 1
ATOM 1788 C C . LYS A 1 219 ? -8.118 8.765 -21.511 1.00 72.81 219 LYS A C 1
ATOM 1790 O O . LYS A 1 219 ? -8.988 9.595 -21.276 1.00 72.81 219 LYS A O 1
ATOM 1795 N N . GLY A 1 220 ? -7.782 8.417 -22.754 1.00 76.38 220 GLY A N 1
ATOM 1796 C CA . GLY A 1 220 ? -8.360 9.030 -23.959 1.00 76.38 220 GLY A CA 1
ATOM 1797 C C . GLY A 1 220 ? -7.664 10.314 -24.425 1.00 76.38 220 GLY A C 1
ATOM 1798 O O . GLY A 1 220 ? -8.002 10.826 -25.492 1.00 76.38 220 GLY A O 1
ATOM 1799 N N . LEU A 1 221 ? -6.672 10.812 -23.682 1.00 81.25 221 LEU A N 1
ATOM 1800 C CA . LEU A 1 221 ? -5.821 11.913 -24.124 1.00 81.25 221 LEU A CA 1
ATOM 1801 C C . LEU A 1 221 ? -4.639 11.393 -24.950 1.00 81.25 221 LEU A C 1
ATOM 1803 O O . LEU A 1 221 ? -4.188 10.258 -24.796 1.00 81.25 221 LEU A O 1
ATOM 1807 N N . LYS A 1 222 ? -4.103 12.253 -25.821 1.00 81.56 222 LYS A N 1
ATOM 1808 C CA . LYS A 1 222 ? -2.803 12.020 -26.458 1.00 81.56 222 LYS A CA 1
ATOM 1809 C C . LYS A 1 222 ? -1.713 12.475 -25.494 1.00 81.56 222 LYS A C 1
ATOM 1811 O O . LYS A 1 222 ? -1.565 13.672 -25.265 1.00 81.56 222 LYS A O 1
ATOM 1816 N N . VAL A 1 223 ? -0.977 11.523 -24.935 1.00 75.38 223 VAL A N 1
ATOM 1817 C CA . VAL A 1 223 ? 0.112 11.781 -23.987 1.00 75.38 223 VAL A CA 1
ATOM 1818 C C . VAL A 1 223 ? 1.448 11.665 -24.718 1.00 75.38 223 VAL A C 1
ATOM 1820 O O . VAL A 1 223 ? 1.655 10.719 -25.476 1.00 75.38 223 VAL A O 1
ATOM 1823 N N . LEU A 1 224 ? 2.337 12.637 -24.503 1.00 71.19 224 LEU A N 1
ATOM 1824 C CA . LEU A 1 224 ? 3.743 12.552 -24.892 1.00 71.19 224 LEU A CA 1
ATOM 1825 C C . LEU A 1 224 ? 4.551 12.196 -23.643 1.00 71.19 224 LEU A C 1
ATOM 1827 O O . LEU A 1 224 ? 4.615 12.995 -22.711 1.00 71.19 224 LEU A O 1
ATOM 1831 N N . ASP A 1 225 ? 5.123 10.997 -23.631 1.00 67.31 225 ASP A N 1
ATOM 1832 C CA . ASP A 1 225 ? 5.956 10.490 -22.543 1.00 67.31 225 ASP A CA 1
ATOM 1833 C C . ASP A 1 225 ? 7.440 10.599 -22.926 1.00 67.31 225 ASP A C 1
ATOM 1835 O O . ASP A 1 225 ? 7.841 10.169 -24.010 1.00 67.31 225 ASP A O 1
ATOM 1839 N N . PHE A 1 226 ? 8.249 11.180 -22.040 1.00 51.06 226 PHE A N 1
ATOM 1840 C CA . PHE A 1 226 ? 9.703 11.268 -22.185 1.00 51.06 226 PHE A CA 1
ATOM 1841 C C . PHE A 1 226 ? 10.396 10.267 -21.254 1.00 51.06 226 PHE A C 1
ATOM 1843 O O . PHE A 1 226 ? 11.294 10.635 -20.504 1.00 51.06 226 PHE A O 1
ATOM 1850 N N . GLY A 1 227 ? 9.993 9.000 -21.350 1.00 49.69 227 GLY A N 1
ATOM 1851 C CA . GLY A 1 227 ? 10.654 7.869 -20.705 1.00 49.69 227 GLY A CA 1
ATOM 1852 C C . GLY A 1 227 ? 10.286 7.693 -19.230 1.00 49.69 227 GLY A C 1
ATOM 1853 O O . GLY A 1 227 ? 10.458 8.601 -18.416 1.00 49.69 227 GLY A O 1
ATOM 1854 N N . GLY A 1 228 ? 9.830 6.480 -18.907 1.00 45.94 228 GLY A N 1
ATOM 1855 C CA . GLY A 1 228 ? 9.737 5.934 -17.554 1.00 45.94 228 GLY A CA 1
ATOM 1856 C C . GLY A 1 228 ? 10.986 5.168 -17.162 1.00 45.94 228 GLY A C 1
ATOM 1857 O O . GLY A 1 228 ? 11.577 4.499 -18.041 1.00 45.94 228 GLY A O 1
#

pLDDT: mean 84.6, std 11.49, range [42.06, 98.0]

Foldseek 3Di:
DDAQFFWAWDAWDADPNDTATDTDGPQPVLLVVLVVDDDDQADFCAKAQADQPQKDWTQFGAPPPDDDDPVLPVQQDPPLFDPPRHHRRNSNSNRSVVSVDTDIDRSSIWHWDDDVGIHTSSLSNLLVVLLVVLCVCLALVNLLVVVCVVVVHHSVVLSVLLVPPLVCPLVVVCVVQVDDDPVSVVVSVVPDCSVSSVVSNVSNDVVVSVVCSVCPVCVPPDDDDPDD